Protein AF-A0AAV2QBL4-F1 (afdb_monomer_lite)

Secondary structure (DSSP, 8-state):
-HHHHHHHHT-SSSTTEEEEEEEETTEEEEEEE-TT--TT--S--HHHHHHHHHTTBS-TTT-PBPHHHHHHHTTT-----------GGGTTHHHHHTT--S--HIIIIIHHHHHHHHHHHHHHHHHHHHHHHHHHTTS-------S-SSS-----TTSS-------------TT-PPPPPPPPP----------------PPPPPPPPPPP----

Structure (mmCIF, N/CA/C/O backbone):
data_AF-A0AAV2QBL4-F1
#
_entry.id   AF-A0AAV2QBL4-F1
#
loop_
_atom_site.group_PDB
_atom_site.id
_atom_site.type_symbol
_atom_site.label_atom_id
_atom_site.label_alt_id
_atom_site.label_comp_id
_atom_site.label_asym_id
_atom_site.label_entity_id
_atom_site.label_seq_id
_atom_site.pdbx_PDB_ins_code
_atom_site.Cartn_x
_atom_site.Cartn_y
_atom_site.Cartn_z
_atom_site.occupancy
_atom_site.B_iso_or_equiv
_atom_site.auth_seq_id
_atom_site.auth_comp_id
_atom_site.auth_asym_id
_atom_site.auth_atom_id
_atom_site.pdbx_PDB_model_num
ATOM 1 N N . ALA A 1 1 ? 14.028 -13.708 -11.446 1.00 83.44 1 ALA A N 1
ATOM 2 C CA . ALA A 1 1 ? 12.890 -12.954 -10.862 1.00 83.44 1 ALA A CA 1
ATOM 3 C C . ALA A 1 1 ? 12.625 -11.622 -11.575 1.00 83.44 1 ALA A C 1
ATOM 5 O O . ALA A 1 1 ? 11.549 -11.476 -12.131 1.00 83.44 1 ALA A O 1
ATOM 6 N N . VAL A 1 2 ? 13.575 -10.675 -11.606 1.00 91.19 2 VAL A N 1
ATOM 7 C CA . VAL A 1 2 ? 13.375 -9.333 -12.208 1.00 91.19 2 VAL A CA 1
ATOM 8 C C . VAL A 1 2 ? 12.998 -9.392 -13.696 1.00 91.19 2 VAL A C 1
ATOM 10 O O . VAL A 1 2 ? 12.031 -8.763 -14.101 1.00 91.19 2 VAL A O 1
ATOM 13 N N . GLU A 1 3 ? 13.668 -10.230 -14.489 1.00 92.69 3 GLU A N 1
ATOM 14 C CA . GLU A 1 3 ? 13.338 -10.451 -15.912 1.00 92.69 3 GLU A CA 1
ATOM 15 C C . GLU A 1 3 ? 11.900 -10.953 -16.128 1.00 92.69 3 GLU A C 1
ATOM 17 O O . GLU A 1 3 ? 11.236 -10.571 -17.085 1.00 92.69 3 GLU A O 1
ATOM 22 N N . LYS A 1 4 ? 11.376 -11.773 -15.204 1.00 91.56 4 LYS A N 1
ATOM 23 C CA . LYS A 1 4 ? 9.988 -12.255 -15.263 1.00 91.56 4 LYS A CA 1
ATOM 24 C C . LYS A 1 4 ? 8.987 -11.131 -14.993 1.00 91.56 4 LYS A C 1
ATOM 26 O O . LYS A 1 4 ? 7.905 -11.142 -15.567 1.00 91.56 4 LYS A O 1
ATOM 31 N N . ILE A 1 5 ? 9.346 -10.175 -14.131 1.00 92.25 5 ILE A N 1
ATOM 32 C CA . ILE A 1 5 ? 8.542 -8.969 -13.902 1.00 92.25 5 ILE A CA 1
ATOM 33 C C . ILE A 1 5 ? 8.521 -8.134 -15.186 1.00 92.25 5 ILE A C 1
ATOM 35 O O . ILE A 1 5 ? 7.436 -7.791 -15.635 1.00 92.25 5 ILE A O 1
ATOM 39 N N . ALA A 1 6 ? 9.672 -7.889 -15.821 1.00 92.69 6 ALA A N 1
ATOM 40 C CA . ALA A 1 6 ? 9.747 -7.130 -17.080 1.00 92.69 6 ALA A CA 1
ATOM 41 C C . ALA A 1 6 ? 8.860 -7.758 -18.163 1.00 92.69 6 ALA A C 1
ATOM 43 O O . ALA A 1 6 ? 7.966 -7.111 -18.706 1.00 92.69 6 ALA A O 1
ATOM 44 N N . ALA A 1 7 ? 8.989 -9.072 -18.354 1.00 92.00 7 ALA A N 1
ATOM 45 C CA . ALA A 1 7 ? 8.179 -9.815 -19.312 1.00 92.00 7 ALA A CA 1
ATOM 46 C C . ALA A 1 7 ? 6.663 -9.759 -19.021 1.00 92.00 7 ALA A C 1
ATOM 48 O O . ALA A 1 7 ? 5.855 -9.850 -19.948 1.00 92.00 7 ALA A O 1
ATOM 49 N N . LEU A 1 8 ? 6.237 -9.611 -17.757 1.00 92.06 8 LEU A N 1
ATOM 50 C CA . LEU A 1 8 ? 4.815 -9.452 -17.423 1.00 92.06 8 LEU A CA 1
ATOM 51 C C . LEU A 1 8 ? 4.243 -8.128 -17.930 1.00 92.06 8 LEU A C 1
ATOM 53 O O . LEU A 1 8 ? 3.107 -8.130 -18.424 1.00 92.06 8 LEU A O 1
ATOM 57 N N . TYR A 1 9 ? 5.040 -7.062 -17.835 1.00 91.00 9 TYR A N 1
ATOM 58 C CA . TYR A 1 9 ? 4.743 -5.729 -18.361 1.00 91.00 9 TYR A CA 1
ATOM 59 C C . TYR A 1 9 ? 4.976 -5.612 -19.875 1.00 91.00 9 TYR A C 1
ATOM 61 O O . TYR A 1 9 ? 4.584 -4.618 -20.474 1.00 91.00 9 TYR A O 1
ATOM 69 N N . GLY A 1 10 ? 5.522 -6.654 -20.511 1.00 90.62 10 GLY A N 1
ATOM 70 C CA . GLY A 1 10 ? 5.816 -6.663 -21.944 1.00 90.62 10 GLY A CA 1
ATOM 71 C C . GLY A 1 10 ? 7.131 -5.973 -22.304 1.00 90.62 10 GLY A C 1
ATOM 72 O O . GLY A 1 10 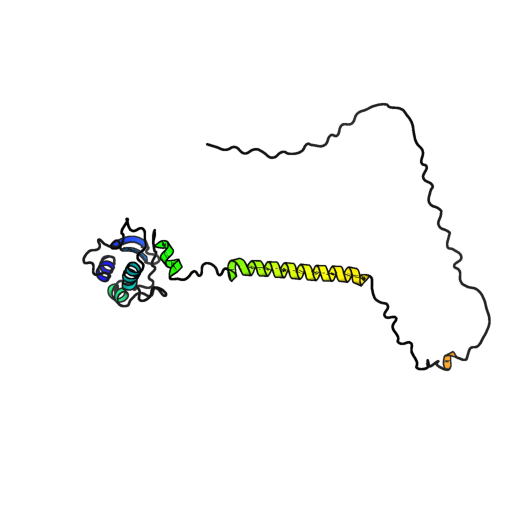? 7.346 -5.680 -23.476 1.00 90.62 10 GLY A O 1
ATOM 73 N N . ASP A 1 11 ? 7.994 -5.729 -21.317 1.00 91.31 11 ASP A N 1
ATOM 74 C CA . ASP A 1 11 ? 9.323 -5.165 -21.520 1.00 91.31 11 ASP A CA 1
ATOM 75 C C . ASP A 1 11 ? 10.334 -6.277 -21.862 1.00 91.31 11 ASP A C 1
ATOM 77 O O . ASP A 1 11 ? 10.417 -7.296 -21.168 1.00 91.31 11 ASP A O 1
ATOM 81 N N . ASP A 1 12 ? 11.139 -6.064 -22.908 1.00 91.00 12 ASP A N 1
ATOM 82 C CA . ASP A 1 12 ? 12.240 -6.964 -23.293 1.00 91.00 12 ASP A CA 1
ATOM 83 C C . ASP A 1 12 ? 13.477 -6.802 -22.389 1.00 91.00 12 ASP A C 1
ATOM 85 O O . ASP A 1 12 ? 14.313 -7.704 -22.287 1.00 91.00 12 ASP A O 1
ATOM 89 N N . THR A 1 13 ? 13.610 -5.644 -21.734 1.00 92.44 13 THR A N 1
ATOM 90 C CA . THR A 1 13 ? 14.718 -5.307 -20.831 1.00 92.44 13 THR A CA 1
ATOM 91 C C . THR A 1 13 ? 14.206 -4.962 -19.437 1.00 92.44 13 THR A C 1
ATOM 93 O O . THR A 1 13 ? 13.033 -4.67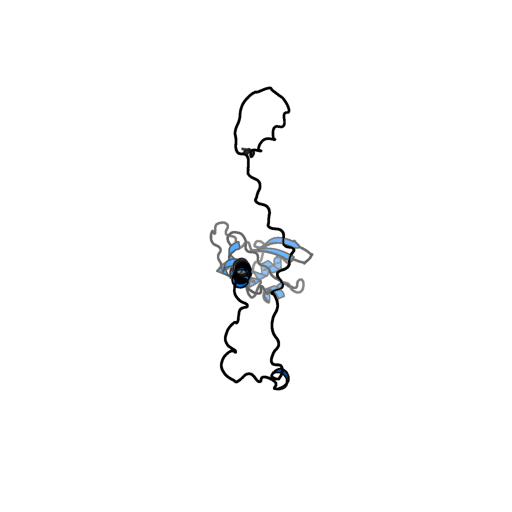2 -19.220 1.00 92.44 13 THR A O 1
ATOM 96 N N . THR A 1 14 ? 15.097 -4.987 -18.447 1.00 92.69 14 THR A N 1
ATOM 97 C CA . THR A 1 14 ? 14.759 -4.662 -17.052 1.00 92.69 14 THR A CA 1
ATOM 98 C C . THR A 1 14 ? 14.952 -3.182 -16.717 1.00 92.69 14 THR A C 1
ATOM 100 O O . THR A 1 14 ? 14.980 -2.831 -15.540 1.00 92.69 14 THR A O 1
ATOM 103 N N . ASP A 1 15 ? 15.111 -2.312 -17.717 1.00 91.81 15 ASP A N 1
ATOM 104 C CA . ASP A 1 15 ? 15.459 -0.894 -17.520 1.00 91.81 15 ASP A CA 1
ATOM 105 C C . ASP A 1 15 ? 14.358 -0.122 -16.783 1.00 91.81 15 ASP A C 1
ATOM 107 O O . ASP A 1 15 ? 14.629 0.815 -16.030 1.00 91.81 15 ASP A O 1
ATOM 111 N N . HIS A 1 16 ? 13.112 -0.566 -16.945 1.00 90.38 16 HIS A N 1
ATOM 112 C CA . HIS A 1 16 ? 11.948 -0.001 -16.275 1.00 90.38 16 HIS A CA 1
ATOM 113 C C . HIS A 1 16 ? 11.731 -0.531 -14.853 1.00 90.38 16 HIS A C 1
ATOM 115 O O . HIS A 1 16 ? 10.791 -0.108 -14.178 1.00 90.38 16 HIS A O 1
ATOM 121 N N . ILE A 1 17 ? 12.587 -1.430 -14.357 1.00 92.25 17 ILE A N 1
ATOM 122 C CA . ILE A 1 17 ? 12.418 -2.050 -13.042 1.00 92.25 17 ILE A CA 1
ATOM 123 C C . ILE A 1 17 ? 13.555 -1.655 -12.115 1.00 92.25 17 ILE A C 1
ATOM 125 O O . ILE A 1 17 ? 14.702 -2.065 -12.275 1.00 92.25 17 ILE A O 1
ATOM 129 N N . ASN A 1 18 ? 13.200 -0.927 -11.061 1.00 92.38 18 ASN A N 1
ATOM 130 C CA . ASN A 1 18 ? 14.123 -0.564 -9.998 1.00 92.38 18 ASN A CA 1
ATOM 131 C C . ASN A 1 18 ? 13.853 -1.409 -8.743 1.00 92.38 18 ASN A C 1
ATOM 133 O O . A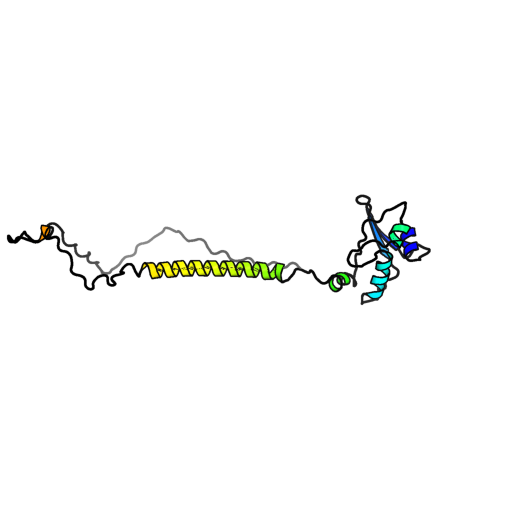SN A 1 18 ? 12.802 -1.280 -8.115 1.00 92.38 18 ASN A O 1
ATOM 137 N N . VAL A 1 19 ? 14.790 -2.287 -8.373 1.00 93.81 19 VAL A N 1
ATOM 138 C CA . VAL A 1 19 ? 14.689 -3.110 -7.156 1.00 93.81 19 VAL A CA 1
ATOM 139 C C . VAL A 1 19 ? 15.102 -2.284 -5.939 1.00 93.81 19 VAL A C 1
ATOM 141 O O . VAL A 1 19 ? 16.239 -1.829 -5.847 1.00 93.81 19 VAL A O 1
ATOM 144 N N . ARG A 1 20 ? 14.194 -2.138 -4.970 1.00 91.31 20 ARG A N 1
ATOM 145 C CA . ARG A 1 20 ? 14.427 -1.385 -3.729 1.00 91.31 20 ARG A CA 1
ATOM 146 C C . ARG A 1 20 ? 15.056 -2.237 -2.640 1.00 91.31 20 ARG A C 1
ATOM 148 O O . ARG A 1 20 ? 15.981 -1.800 -1.963 1.00 91.31 20 ARG A O 1
ATOM 155 N N . SER A 1 21 ? 14.522 -3.437 -2.433 1.00 92.38 21 SER A N 1
ATOM 156 C CA . SER A 1 21 ? 14.998 -4.327 -1.379 1.00 92.38 21 SER A CA 1
ATOM 157 C C . SER A 1 21 ? 14.683 -5.784 -1.684 1.00 92.38 21 SER A C 1
ATOM 159 O O . SER A 1 21 ? 13.736 -6.114 -2.400 1.00 92.38 21 SER A O 1
ATOM 161 N N . THR A 1 22 ? 15.504 -6.661 -1.114 1.00 92.62 22 THR A N 1
ATOM 162 C CA . THR A 1 22 ? 15.271 -8.103 -1.085 1.00 92.62 22 THR A CA 1
ATOM 163 C C . THR A 1 22 ? 15.440 -8.584 0.350 1.00 92.62 22 THR A C 1
ATOM 165 O O . THR A 1 22 ? 16.342 -8.143 1.062 1.00 92.62 22 THR A O 1
ATOM 168 N N . SER A 1 23 ? 14.536 -9.448 0.790 1.00 90.75 23 SER A N 1
ATOM 169 C CA . SER A 1 23 ? 14.594 -10.138 2.076 1.00 90.75 23 SER A CA 1
ATOM 170 C C . SER A 1 23 ? 14.448 -11.629 1.821 1.00 90.75 23 SER A C 1
ATOM 172 O O . SER A 1 23 ? 13.726 -12.021 0.908 1.00 90.75 23 SER A O 1
ATOM 174 N N . SER A 1 24 ? 15.127 -12.445 2.625 1.00 88.12 24 SER A N 1
ATOM 175 C CA . SER A 1 24 ? 15.054 -13.912 2.564 1.00 88.12 24 SER A CA 1
ATOM 176 C C . SER A 1 24 ? 14.287 -14.517 3.745 1.00 88.12 24 SER A C 1
ATOM 178 O O . SER A 1 24 ? 14.275 -15.729 3.937 1.00 88.12 24 SER A O 1
ATOM 180 N N . SER A 1 25 ? 13.689 -13.680 4.602 1.00 85.94 25 SER A N 1
ATOM 181 C CA . SER A 1 25 ? 12.873 -14.140 5.731 1.00 85.94 25 SER A CA 1
ATOM 182 C C . SER A 1 25 ? 11.833 -13.085 6.142 1.00 85.94 25 SER A C 1
ATOM 184 O O . SER A 1 25 ? 12.139 -12.199 6.944 1.00 85.94 25 SER A O 1
ATOM 186 N N . PRO A 1 26 ? 10.601 -13.147 5.600 1.00 85.38 26 PRO A N 1
ATOM 187 C CA . PRO A 1 26 ? 10.177 -14.009 4.489 1.00 85.38 26 PRO A CA 1
ATOM 188 C C . PRO A 1 26 ? 10.833 -13.606 3.156 1.00 85.38 26 PRO A C 1
ATOM 190 O O . PRO A 1 26 ? 11.276 -12.467 3.012 1.00 85.38 26 PRO A O 1
ATOM 193 N N . ASP A 1 27 ? 10.865 -14.530 2.186 1.00 89.38 27 ASP A N 1
ATOM 194 C CA . ASP A 1 27 ? 11.288 -14.240 0.809 1.00 89.38 27 ASP A CA 1
ATOM 195 C C . ASP A 1 27 ? 10.388 -13.154 0.204 1.00 89.38 27 ASP A C 1
ATOM 197 O O . ASP A 1 27 ? 9.224 -13.395 -0.128 1.00 89.38 27 ASP A O 1
ATOM 201 N N . GLN A 1 28 ? 10.919 -11.940 0.098 1.00 91.75 28 GLN A N 1
ATOM 202 C CA . GLN A 1 28 ? 10.199 -10.769 -0.384 1.00 91.75 28 GLN A CA 1
ATOM 203 C C . GLN A 1 28 ? 11.114 -9.927 -1.268 1.00 91.75 28 GLN A C 1
ATOM 205 O O . GLN A 1 28 ? 12.267 -9.662 -0.929 1.00 91.75 28 GLN A O 1
ATOM 210 N N . ILE A 1 29 ? 10.566 -9.453 -2.383 1.00 92.00 29 ILE A N 1
ATOM 211 C CA . ILE A 1 29 ? 11.198 -8.471 -3.258 1.00 92.00 29 ILE A CA 1
ATOM 212 C C . ILE A 1 29 ? 10.322 -7.220 -3.309 1.00 92.00 29 ILE A C 1
ATOM 214 O O . ILE A 1 29 ? 9.126 -7.308 -3.585 1.00 92.00 29 ILE A O 1
ATOM 218 N N . SER A 1 30 ? 10.912 -6.060 -3.028 1.00 92.75 30 SER A N 1
ATOM 219 C CA . SER A 1 30 ? 10.285 -4.752 -3.230 1.00 92.75 30 SER A CA 1
ATOM 220 C C . SER A 1 30 ? 10.944 -4.077 -4.421 1.00 92.75 30 SER A C 1
ATOM 222 O O . SER A 1 30 ? 12.173 -4.026 -4.520 1.00 92.75 30 SER A O 1
ATOM 224 N N . TRP A 1 31 ? 10.135 -3.569 -5.339 1.00 92.50 31 TRP A N 1
ATOM 225 C CA . TRP A 1 31 ? 10.598 -2.966 -6.582 1.00 92.50 31 TRP A CA 1
ATOM 226 C C . TRP A 1 31 ? 9.630 -1.871 -7.038 1.00 92.50 31 TRP A C 1
ATOM 228 O O . TRP A 1 31 ? 8.584 -1.644 -6.430 1.00 92.50 31 TRP A O 1
ATOM 238 N N . THR A 1 32 ? 10.008 -1.122 -8.067 1.00 90.19 32 THR A N 1
ATOM 239 C CA . THR A 1 32 ? 9.209 -0.028 -8.631 1.00 90.19 32 THR A CA 1
ATOM 240 C C . THR A 1 32 ? 9.317 -0.019 -10.136 1.00 90.19 32 THR A C 1
ATOM 242 O O . THR A 1 32 ? 10.421 -0.136 -10.668 1.00 90.19 32 THR A O 1
ATOM 245 N N . ASN A 1 33 ? 8.172 0.145 -10.795 1.00 89.00 33 ASN A N 1
ATOM 246 C CA . ASN A 1 33 ? 8.121 0.440 -12.214 1.00 89.00 33 ASN A CA 1
ATOM 247 C C . ASN A 1 33 ? 8.437 1.930 -12.421 1.00 89.00 33 ASN A C 1
ATOM 249 O O . ASN A 1 33 ? 7.750 2.782 -11.856 1.00 89.00 33 ASN A O 1
ATOM 253 N N . VAL A 1 34 ? 9.482 2.247 -13.185 1.00 87.19 34 VAL A N 1
ATOM 254 C CA . VAL A 1 34 ? 9.877 3.639 -13.454 1.00 87.19 34 VAL A CA 1
ATOM 255 C C . VAL A 1 34 ? 9.282 4.211 -14.744 1.00 87.19 34 VAL A C 1
ATOM 257 O O . VAL A 1 34 ? 9.497 5.387 -15.019 1.00 87.19 34 VAL A O 1
ATOM 260 N N . SER A 1 35 ? 8.492 3.440 -15.498 1.00 80.25 35 SER A N 1
ATOM 261 C CA . SER A 1 35 ? 7.872 3.887 -16.756 1.00 80.25 35 SER A CA 1
ATOM 262 C C . SER A 1 35 ? 6.868 5.027 -16.569 1.00 80.25 35 SER A C 1
ATOM 264 O O . SER A 1 35 ? 6.729 5.853 -17.464 1.00 80.25 35 SER A O 1
ATOM 266 N N . LEU A 1 36 ? 6.200 5.103 -15.410 1.00 71.94 36 LEU A N 1
ATOM 267 C CA . LEU A 1 36 ? 5.238 6.171 -15.078 1.00 71.94 36 LEU A CA 1
ATOM 268 C C . LEU A 1 36 ? 5.815 7.276 -14.189 1.00 71.94 36 LEU A C 1
ATOM 270 O O . LEU A 1 36 ? 5.083 8.148 -13.723 1.00 71.94 36 LEU A O 1
ATOM 274 N N . VAL A 1 37 ? 7.115 7.244 -13.892 1.00 69.31 37 VAL A N 1
ATOM 275 C CA . VAL A 1 37 ? 7.721 8.280 -13.054 1.00 69.31 37 VAL A CA 1
ATOM 276 C C . VAL A 1 37 ? 7.953 9.508 -13.926 1.00 69.31 37 VAL A C 1
ATOM 278 O O . VAL A 1 37 ? 9.030 9.672 -14.493 1.00 69.31 37 VAL A O 1
ATOM 281 N N . ASP A 1 38 ? 6.949 10.382 -14.025 1.00 73.75 38 ASP A N 1
ATOM 282 C CA . ASP A 1 38 ? 7.153 11.756 -14.477 1.00 73.75 38 ASP A CA 1
ATOM 283 C C . ASP A 1 38 ? 7.495 12.635 -13.260 1.00 73.75 38 ASP A C 1
ATOM 285 O O . ASP A 1 38 ? 6.625 12.971 -12.456 1.00 73.75 38 ASP A O 1
ATOM 289 N N . PRO A 1 39 ? 8.756 13.070 -13.092 1.00 67.88 39 PRO A N 1
ATOM 290 C CA . PRO A 1 39 ? 9.138 13.925 -11.972 1.00 67.88 39 PRO A CA 1
ATOM 291 C C . PRO A 1 39 ? 8.468 15.306 -12.015 1.00 67.88 39 PRO A C 1
ATOM 293 O O . PRO A 1 39 ? 8.572 16.064 -11.050 1.00 67.88 39 PRO A O 1
ATOM 296 N N . ARG A 1 40 ? 7.856 15.676 -13.149 1.00 70.44 40 ARG A N 1
ATOM 297 C CA . ARG A 1 40 ? 7.193 16.967 -13.356 1.00 70.44 40 ARG A CA 1
ATOM 298 C C . ARG A 1 40 ? 5.685 16.901 -13.154 1.00 70.44 40 ARG A C 1
ATOM 300 O O . ARG A 1 40 ? 5.067 17.962 -13.043 1.00 70.44 40 ARG A O 1
ATOM 307 N N . SER A 1 41 ? 5.092 15.710 -13.095 1.00 74.56 41 SER A N 1
ATOM 308 C CA . SER A 1 41 ? 3.657 15.579 -12.875 1.00 74.56 41 SER A CA 1
ATOM 309 C C . SER A 1 41 ? 3.318 15.975 -11.438 1.00 74.56 41 SER A C 1
ATOM 311 O O . SER A 1 41 ? 3.758 15.350 -10.470 1.00 74.56 41 SER A O 1
ATOM 313 N N . GLN A 1 42 ? 2.527 17.037 -11.290 1.00 74.19 42 GLN A N 1
ATOM 314 C CA . GLN A 1 42 ? 2.037 17.481 -9.985 1.00 74.19 42 GLN A CA 1
ATOM 315 C C . GLN A 1 42 ? 0.832 16.654 -9.509 1.00 74.19 42 GLN A C 1
ATOM 317 O O . GLN A 1 42 ? 0.583 16.568 -8.310 1.00 74.19 42 GLN A O 1
ATOM 322 N N . SER A 1 43 ? 0.104 16.033 -10.438 1.00 77.69 43 SER A N 1
ATOM 323 C CA . SER A 1 43 ? -1.056 15.180 -10.177 1.00 77.69 43 SER A CA 1
ATOM 324 C C . SER A 1 43 ? -0.703 13.703 -10.319 1.00 77.69 43 SER A C 1
ATOM 326 O O . SER A 1 43 ? 0.072 13.335 -11.200 1.00 77.69 43 SER A O 1
ATOM 328 N N . CYS A 1 44 ? -1.304 12.867 -9.475 1.00 82.06 44 CYS A N 1
ATOM 329 C CA . CYS A 1 44 ? -1.229 11.419 -9.591 1.00 82.06 44 CYS A CA 1
ATOM 330 C C . CYS A 1 44 ? -2.292 10.924 -10.586 1.00 82.06 44 CYS A C 1
ATOM 332 O O . CYS A 1 44 ? -3.470 11.228 -10.413 1.00 82.06 44 CYS A O 1
ATOM 334 N N . SER A 1 45 ? -1.877 10.219 -11.638 1.00 84.00 45 SER A N 1
ATOM 335 C CA . SER A 1 45 ? -2.778 9.655 -12.649 1.00 84.00 45 SER A CA 1
ATOM 336 C C . SER A 1 45 ? -3.344 8.327 -12.149 1.00 84.00 45 SER A C 1
ATOM 338 O O . SER A 1 45 ? -2.613 7.345 -12.031 1.00 84.00 45 SER A O 1
ATOM 340 N N . GLU A 1 46 ? -4.625 8.317 -11.788 1.00 81.12 46 GLU A N 1
ATOM 341 C CA . GLU A 1 46 ? -5.285 7.150 -11.189 1.00 81.12 46 GLU A CA 1
ATOM 342 C C . GLU A 1 46 ? -5.427 5.997 -12.189 1.00 81.12 46 GLU A C 1
ATOM 344 O O . GLU A 1 46 ? -5.064 4.865 -11.874 1.00 81.12 46 GLU A O 1
ATOM 349 N N . ASP A 1 47 ? -5.848 6.310 -13.417 1.00 82.75 47 ASP A N 1
ATOM 350 C CA . ASP A 1 47 ? -6.065 5.328 -14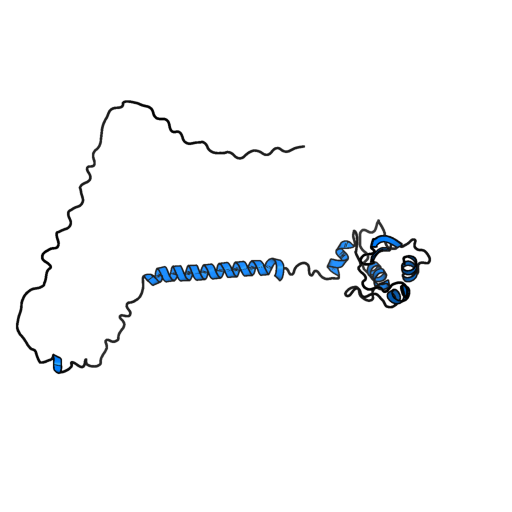.485 1.00 82.75 47 ASP A CA 1
ATOM 351 C C . ASP A 1 47 ? -4.773 4.555 -14.813 1.00 82.75 47 ASP A C 1
ATOM 353 O O . ASP A 1 47 ? -4.755 3.327 -14.867 1.00 82.75 47 ASP A O 1
ATOM 357 N N . GLU A 1 48 ? -3.649 5.266 -14.959 1.00 84.44 48 GLU A N 1
ATOM 358 C CA . GLU A 1 48 ? -2.362 4.641 -15.289 1.00 84.44 48 GLU A CA 1
ATOM 359 C C . GLU A 1 48 ? -1.815 3.793 -14.130 1.00 84.44 48 GLU A C 1
ATOM 361 O O . GLU A 1 48 ? -1.181 2.755 -14.349 1.00 84.44 48 GLU A O 1
ATOM 366 N N . LEU A 1 49 ? -2.054 4.216 -12.884 1.00 84.88 49 LEU A N 1
ATOM 367 C CA . LEU A 1 49 ? -1.688 3.425 -11.711 1.00 84.88 49 LEU A CA 1
ATOM 368 C C . LEU A 1 49 ? -2.480 2.127 -11.646 1.00 84.88 49 LEU A C 1
ATOM 370 O O . LEU A 1 49 ? -1.902 1.075 -11.354 1.00 84.88 49 LEU A O 1
ATOM 374 N N . GLU A 1 50 ? -3.783 2.200 -11.900 1.00 85.31 50 GLU A N 1
ATOM 375 C CA . GLU A 1 50 ? -4.639 1.026 -11.899 1.00 85.31 50 GLU A CA 1
ATOM 376 C C . GLU A 1 50 ? -4.189 0.024 -12.967 1.00 85.31 50 GLU A C 1
ATOM 378 O O . GLU A 1 50 ? -3.970 -1.148 -12.642 1.00 85.31 50 GLU A O 1
ATOM 383 N N . ASP A 1 51 ? -3.920 0.490 -14.187 1.00 87.12 51 ASP A N 1
ATOM 384 C CA . ASP A 1 51 ? -3.427 -0.347 -15.284 1.00 87.12 51 ASP A CA 1
ATOM 385 C C . ASP A 1 51 ? -2.134 -1.093 -14.912 1.00 87.12 51 ASP A C 1
ATOM 387 O O . ASP A 1 51 ? -2.001 -2.299 -15.150 1.00 87.12 51 ASP A O 1
ATOM 391 N N . ILE A 1 52 ? -1.178 -0.412 -14.268 1.00 87.62 52 ILE A N 1
ATOM 392 C CA . ILE A 1 52 ? 0.084 -1.042 -13.848 1.00 87.62 52 ILE A CA 1
ATOM 393 C C . ILE A 1 52 ? -0.115 -2.055 -12.725 1.00 87.62 52 ILE A C 1
ATOM 395 O O . ILE A 1 52 ? 0.572 -3.086 -12.693 1.00 87.62 52 ILE A O 1
ATOM 399 N N . VAL A 1 53 ? -1.022 -1.780 -11.793 1.00 89.06 53 VAL A N 1
ATOM 400 C CA . VAL A 1 53 ? -1.309 -2.676 -10.670 1.00 89.06 53 VAL A CA 1
ATOM 401 C C . VAL A 1 53 ? -2.040 -3.933 -11.158 1.00 89.06 53 VAL A C 1
ATOM 403 O O . VAL A 1 53 ? -1.664 -5.044 -10.764 1.00 89.06 53 VAL A O 1
ATOM 406 N N . GLN A 1 54 ? -2.993 -3.796 -12.084 1.00 89.50 54 GLN A N 1
ATOM 407 C CA . GLN A 1 54 ? -3.783 -4.904 -12.644 1.00 89.50 54 GLN A CA 1
ATOM 408 C C . GLN A 1 54 ? -2.945 -5.957 -13.406 1.00 89.50 54 GLN A C 1
ATOM 410 O O . GLN A 1 54 ? -3.355 -7.112 -13.576 1.00 89.50 54 GLN A O 1
ATOM 415 N N . VAL A 1 55 ? -1.720 -5.616 -13.823 1.00 91.19 55 VAL A N 1
ATOM 416 C CA . VAL A 1 55 ? -0.772 -6.601 -14.382 1.00 91.19 55 VAL A CA 1
ATOM 417 C C . VAL A 1 55 ? -0.405 -7.678 -13.351 1.00 91.19 55 VAL A C 1
ATOM 419 O O . VAL A 1 55 ? -0.203 -8.845 -13.709 1.00 91.19 55 VAL A O 1
ATOM 422 N N . LEU A 1 56 ? -0.329 -7.311 -12.068 1.00 90.81 56 LEU A N 1
ATOM 423 C CA . LEU A 1 56 ? 0.092 -8.199 -10.982 1.00 90.81 56 LEU A CA 1
ATOM 424 C C . LEU A 1 56 ? -1.071 -8.770 -10.184 1.00 90.81 56 LEU A C 1
ATOM 426 O O . LEU A 1 56 ? -0.949 -9.900 -9.708 1.00 90.81 56 LEU A O 1
ATOM 430 N N . VAL A 1 57 ? -2.161 -8.020 -10.023 1.00 92.00 57 VAL A N 1
ATOM 431 C CA . VAL A 1 57 ? -3.321 -8.406 -9.205 1.00 92.00 57 VAL A CA 1
ATOM 432 C C . VAL A 1 57 ? -4.616 -8.367 -10.011 1.00 92.00 57 VAL A C 1
ATOM 434 O O . VAL A 1 57 ? -4.716 -7.632 -10.982 1.00 92.00 57 VAL A O 1
ATOM 437 N N . ASN A 1 58 ? -5.600 -9.187 -9.640 1.00 85.81 58 ASN A N 1
ATOM 438 C CA . ASN A 1 58 ? -6.911 -9.172 -10.307 1.00 85.81 58 ASN A CA 1
ATOM 439 C C . ASN A 1 58 ? -7.787 -8.002 -9.845 1.00 85.81 58 ASN A C 1
ATOM 441 O O . ASN A 1 58 ? -8.569 -7.473 -10.627 1.00 85.81 58 ASN A O 1
ATOM 445 N N . ASP A 1 59 ? -7.681 -7.653 -8.564 1.00 79.88 59 ASP A N 1
ATOM 446 C CA . ASP A 1 59 ? -8.414 -6.569 -7.931 1.00 79.88 59 ASP A CA 1
ATOM 447 C C . ASP A 1 59 ? -7.472 -5.740 -7.046 1.00 79.88 59 ASP A C 1
ATOM 449 O O . ASP A 1 59 ? -6.453 -6.219 -6.537 1.00 79.88 59 ASP A O 1
ATOM 453 N N . ASN A 1 60 ? -7.808 -4.464 -6.883 1.00 73.69 60 ASN A N 1
ATOM 454 C CA . ASN A 1 60 ? -7.107 -3.548 -5.986 1.00 73.69 60 ASN A CA 1
ATOM 455 C C . ASN A 1 60 ? -7.522 -3.734 -4.512 1.00 73.69 60 ASN A C 1
ATOM 457 O O . ASN A 1 60 ? -6.824 -3.244 -3.628 1.00 73.69 60 ASN A O 1
ATOM 461 N N . VAL A 1 61 ? -8.617 -4.460 -4.243 1.00 73.50 61 VAL A N 1
ATOM 462 C CA . VAL A 1 61 ? -9.176 -4.663 -2.895 1.00 73.50 61 VAL A CA 1
ATOM 463 C C . VAL A 1 61 ? -8.533 -5.845 -2.169 1.00 73.50 61 VAL A C 1
ATOM 465 O O . VAL A 1 61 ? -8.006 -5.683 -1.071 1.00 73.50 61 VAL A O 1
ATOM 468 N N . ASN A 1 62 ? -8.562 -7.042 -2.758 1.00 76.88 62 ASN A N 1
ATOM 469 C CA . ASN A 1 62 ? -8.025 -8.249 -2.125 1.00 76.88 62 ASN A CA 1
ATOM 470 C C . ASN A 1 62 ? -6.535 -8.439 -2.440 1.00 76.88 62 ASN A C 1
ATOM 472 O O . ASN A 1 62 ? -5.871 -9.266 -1.809 1.00 76.88 62 ASN A O 1
ATOM 476 N N . MET A 1 63 ? -6.007 -7.672 -3.404 1.00 84.25 63 MET A N 1
ATOM 477 C CA . MET A 1 63 ? -4.614 -7.711 -3.857 1.00 84.25 63 MET A CA 1
ATOM 478 C C . MET A 1 63 ? -4.167 -9.129 -4.241 1.00 84.25 63 MET A C 1
ATOM 480 O O . MET A 1 63 ? -2.998 -9.510 -4.086 1.00 84.25 63 MET A O 1
ATOM 484 N N . GLU A 1 64 ? -5.109 -9.942 -4.726 1.00 87.88 64 GLU A N 1
ATOM 485 C CA . GLU A 1 64 ? -4.822 -11.322 -5.085 1.00 87.88 64 GLU A CA 1
ATOM 486 C C . GLU A 1 64 ? -3.997 -11.375 -6.372 1.00 87.88 64 GLU A C 1
ATOM 488 O O . GLU A 1 64 ? -4.389 -10.768 -7.375 1.00 87.88 64 GLU A O 1
ATOM 493 N N . PRO A 1 65 ? -2.890 -12.146 -6.409 1.00 91.81 65 PRO A N 1
ATOM 494 C CA . PRO A 1 65 ? -2.051 -12.177 -7.591 1.00 91.81 65 PRO A CA 1
ATOM 495 C C . PRO A 1 65 ? -2.802 -12.766 -8.790 1.00 91.81 65 PRO A C 1
ATOM 497 O O . PRO A 1 65 ? -3.418 -13.840 -8.695 1.00 91.81 65 PRO A O 1
ATOM 500 N N . ASN A 1 66 ? -2.687 -12.085 -9.927 1.00 92.25 66 ASN A N 1
ATOM 501 C CA . ASN A 1 66 ? -3.296 -12.468 -11.191 1.00 92.25 66 ASN A CA 1
ATOM 502 C C . ASN A 1 66 ? -2.776 -13.842 -11.645 1.00 92.25 66 ASN A C 1
ATOM 504 O O . ASN A 1 66 ? -1.616 -14.206 -11.435 1.00 92.25 66 ASN A O 1
ATOM 508 N N . SER A 1 67 ? -3.637 -14.614 -12.306 1.00 91.75 67 SER A N 1
ATOM 509 C CA . SER A 1 67 ? -3.291 -15.892 -12.935 1.00 91.75 67 SER A CA 1
ATOM 510 C C . SER A 1 67 ? -2.084 -15.796 -13.882 1.00 91.75 67 SER A C 1
ATOM 512 O O . SER A 1 67 ? -1.222 -16.679 -13.854 1.00 91.75 67 SER A O 1
ATOM 514 N N . LYS A 1 68 ? -1.969 -14.708 -14.664 1.00 91.94 68 LYS A N 1
ATOM 515 C CA . LYS A 1 68 ? -0.818 -14.465 -15.554 1.00 91.94 68 LYS A CA 1
ATOM 516 C C . LYS A 1 68 ? 0.471 -14.302 -14.747 1.00 91.94 68 LYS A C 1
ATOM 518 O O . LYS A 1 68 ? 1.477 -14.929 -15.077 1.00 91.94 68 LYS A O 1
ATOM 523 N N . ALA A 1 69 ? 0.419 -13.521 -13.667 1.00 92.81 69 ALA A N 1
ATOM 524 C CA . ALA A 1 69 ? 1.552 -13.303 -12.776 1.00 92.81 69 ALA A CA 1
ATOM 525 C C . ALA A 1 69 ? 1.975 -14.602 -12.074 1.00 92.81 69 ALA A C 1
ATOM 527 O O . ALA A 1 69 ? 3.144 -14.973 -12.138 1.00 92.81 69 ALA A O 1
ATOM 528 N N . LYS A 1 70 ? 1.031 -15.354 -11.492 1.00 93.75 70 LYS A N 1
ATOM 529 C CA . LYS A 1 70 ? 1.306 -16.656 -10.851 1.00 93.75 70 LYS A CA 1
ATOM 530 C C . LYS A 1 70 ? 2.032 -17.609 -11.804 1.00 93.75 70 LYS A C 1
ATOM 532 O O . LYS A 1 70 ? 3.116 -18.095 -11.490 1.00 93.75 70 LYS A O 1
ATOM 537 N N . LYS A 1 71 ? 1.490 -17.781 -13.012 1.00 93.44 71 LYS A N 1
ATOM 538 C CA . LYS A 1 71 ? 2.054 -18.677 -14.028 1.00 93.44 71 LYS A CA 1
ATOM 539 C C . LYS A 1 71 ? 3.439 -18.245 -14.516 1.00 93.44 71 LYS A C 1
ATOM 541 O O . LYS A 1 71 ? 4.266 -19.100 -14.812 1.00 93.44 71 LYS A O 1
ATOM 546 N N . ALA A 1 72 ? 3.705 -16.943 -14.624 1.00 92.69 72 ALA A N 1
ATOM 547 C CA . ALA A 1 72 ? 5.005 -16.453 -15.085 1.00 92.69 72 ALA A CA 1
ATOM 548 C C . ALA A 1 72 ? 6.136 -16.797 -14.103 1.00 92.69 72 ALA A C 1
ATOM 550 O O . ALA A 1 72 ? 7.261 -17.089 -14.517 1.00 92.69 72 ALA A O 1
ATOM 551 N N . PHE A 1 73 ? 5.846 -16.784 -12.802 1.00 92.19 73 PHE A N 1
ATOM 552 C CA . PHE A 1 73 ? 6.833 -17.048 -11.756 1.00 92.19 73 PHE A CA 1
ATOM 553 C C . PHE A 1 73 ? 7.067 -18.533 -11.481 1.00 92.19 73 PHE A C 1
ATOM 555 O O . PHE A 1 73 ? 8.189 -18.905 -11.123 1.00 92.19 73 PHE A O 1
ATOM 562 N N . GLU A 1 74 ? 6.081 -19.381 -11.757 1.00 91.69 74 GLU A N 1
ATOM 563 C CA . GLU A 1 74 ? 6.220 -20.832 -11.669 1.00 91.69 74 GLU A CA 1
ATOM 564 C C . GLU A 1 74 ? 7.286 -21.401 -12.637 1.00 91.69 74 GLU A C 1
ATOM 566 O O . GLU A 1 74 ? 7.609 -20.792 -13.665 1.00 91.69 74 GLU A O 1
ATOM 571 N N . PRO A 1 75 ? 7.882 -22.566 -12.312 1.00 91.06 75 PRO A N 1
ATOM 572 C CA . PRO A 1 75 ? 7.767 -23.290 -11.037 1.00 91.06 75 PRO A CA 1
ATOM 573 C C . PRO A 1 75 ? 8.688 -22.734 -9.933 1.00 91.06 75 PRO A C 1
ATOM 575 O O . PRO A 1 75 ? 8.645 -23.208 -8.805 1.00 91.06 75 PRO A O 1
ATOM 578 N N . GLU A 1 76 ? 9.544 -21.765 -10.265 1.00 88.94 76 GLU A N 1
ATOM 579 C CA . GLU A 1 76 ? 10.627 -21.275 -9.402 1.00 88.94 76 GLU A CA 1
ATOM 580 C C . GLU A 1 76 ? 10.106 -20.555 -8.152 1.00 88.94 76 GLU A C 1
ATOM 582 O O . GLU A 1 76 ? 10.621 -20.763 -7.056 1.00 88.94 76 GLU A O 1
ATOM 587 N N . PHE A 1 77 ? 9.054 -19.745 -8.306 1.00 88.62 77 PHE A N 1
ATOM 588 C CA . PHE A 1 77 ? 8.444 -19.003 -7.207 1.00 88.62 77 PHE A CA 1
ATOM 589 C C . PHE A 1 77 ? 6.923 -19.114 -7.243 1.00 88.62 77 PHE A C 1
ATOM 591 O O . PHE A 1 77 ? 6.301 -18.974 -8.295 1.00 88.62 77 PHE A O 1
ATOM 598 N N . VAL A 1 78 ? 6.321 -19.289 -6.065 1.00 91.00 78 VAL A N 1
ATOM 599 C CA . VAL A 1 78 ? 4.868 -19.227 -5.872 1.00 91.00 78 VAL A CA 1
ATOM 600 C C . VAL A 1 78 ? 4.534 -17.902 -5.198 1.00 91.00 78 VAL A C 1
ATOM 602 O O . VAL A 1 78 ? 4.852 -17.696 -4.025 1.00 91.00 78 VAL A O 1
ATOM 605 N N . ILE A 1 79 ? 3.897 -16.993 -5.938 1.00 91.44 79 ILE A N 1
ATOM 606 C CA . ILE A 1 79 ? 3.486 -15.691 -5.402 1.00 91.44 79 ILE A CA 1
ATOM 607 C C . ILE A 1 79 ? 2.368 -15.908 -4.379 1.00 91.44 79 ILE A C 1
ATOM 609 O O . ILE A 1 79 ? 1.280 -16.364 -4.730 1.00 91.44 79 ILE A O 1
ATOM 613 N N . LYS A 1 80 ? 2.630 -15.560 -3.115 1.00 90.38 80 LYS A N 1
ATOM 614 C CA . LYS A 1 80 ? 1.642 -15.659 -2.028 1.00 90.38 80 LYS A CA 1
ATOM 615 C C . LYS A 1 80 ? 0.826 -14.383 -1.862 1.00 90.38 80 LYS A C 1
ATOM 617 O O . LYS A 1 80 ? -0.390 -14.441 -1.746 1.00 90.38 80 LYS A O 1
ATOM 622 N N . THR A 1 81 ? 1.502 -13.240 -1.838 1.00 89.44 81 THR A N 1
ATOM 623 C CA . THR A 1 81 ? 0.893 -11.945 -1.530 1.00 89.44 81 THR A CA 1
ATOM 624 C C . THR A 1 81 ? 1.577 -10.870 -2.355 1.00 89.44 81 THR A C 1
ATOM 626 O O . THR A 1 81 ? 2.805 -10.874 -2.465 1.00 89.44 81 THR A O 1
ATOM 629 N N . VAL A 1 82 ? 0.791 -9.950 -2.905 1.00 90.81 82 VAL A N 1
ATOM 630 C CA . VAL A 1 82 ? 1.285 -8.723 -3.530 1.00 90.81 82 VAL A CA 1
ATOM 631 C C . VAL A 1 82 ? 0.893 -7.560 -2.628 1.00 90.81 82 VAL A C 1
ATOM 633 O O . VAL A 1 82 ? -0.210 -7.528 -2.093 1.00 90.81 82 VAL A O 1
ATOM 636 N N . LYS A 1 83 ? 1.821 -6.629 -2.418 1.00 89.56 83 LYS A N 1
ATOM 637 C CA . LYS A 1 83 ? 1.583 -5.369 -1.711 1.00 89.56 83 LYS A CA 1
ATOM 638 C C . LYS A 1 83 ? 2.049 -4.239 -2.614 1.00 89.56 83 LYS A C 1
ATOM 640 O O . LYS A 1 83 ? 3.085 -4.377 -3.264 1.00 89.56 83 LYS A O 1
ATOM 645 N N . VAL A 1 84 ? 1.280 -3.163 -2.657 1.00 88.31 84 VAL A N 1
ATOM 646 C CA . VAL A 1 84 ? 1.522 -1.997 -3.505 1.00 88.31 84 VAL A CA 1
ATOM 647 C C . VAL A 1 84 ? 1.632 -0.797 -2.584 1.00 88.31 84 VAL A C 1
ATOM 649 O O . VAL A 1 84 ? 0.690 -0.482 -1.864 1.00 88.31 84 VAL A O 1
ATOM 652 N N . ASP A 1 85 ? 2.793 -0.152 -2.613 1.00 86.19 85 ASP A N 1
ATOM 653 C CA . ASP A 1 85 ? 3.060 1.069 -1.864 1.00 86.19 85 ASP A CA 1
ATOM 654 C C . ASP A 1 85 ? 3.106 2.246 -2.842 1.00 86.19 85 ASP A C 1
ATOM 656 O O . ASP A 1 85 ? 3.966 2.294 -3.728 1.00 86.19 85 ASP A O 1
ATOM 660 N N . TYR A 1 86 ? 2.208 3.213 -2.665 1.00 85.62 86 TYR A N 1
ATOM 661 C CA . TYR A 1 86 ? 2.209 4.444 -3.450 1.00 85.62 86 TYR A CA 1
ATOM 662 C C . TYR A 1 86 ? 3.133 5.477 -2.805 1.00 85.62 86 TYR A C 1
ATOM 664 O O . TYR A 1 86 ? 3.146 5.650 -1.586 1.00 85.62 86 TYR A O 1
ATOM 672 N N . LEU A 1 87 ? 3.935 6.162 -3.622 1.00 80.75 87 LEU A N 1
ATOM 673 C CA . LEU A 1 87 ? 4.918 7.138 -3.152 1.00 80.75 87 LEU A CA 1
ATOM 674 C C . LEU A 1 87 ? 4.601 8.560 -3.617 1.00 80.75 87 LEU A C 1
ATOM 676 O O . LEU A 1 87 ? 3.913 8.769 -4.614 1.00 80.75 87 LEU A O 1
ATOM 680 N N . ALA A 1 88 ? 5.208 9.534 -2.931 1.00 81.38 88 ALA A N 1
ATOM 681 C CA . ALA A 1 88 ? 5.165 10.952 -3.281 1.00 81.38 88 ALA A CA 1
ATOM 682 C C . ALA A 1 88 ? 3.719 11.455 -3.442 1.00 81.38 88 ALA A C 1
ATOM 684 O O . ALA A 1 88 ? 2.886 11.193 -2.579 1.00 81.38 88 ALA A O 1
ATOM 685 N N . ASN A 1 89 ? 3.417 12.147 -4.542 1.00 80.50 89 ASN A N 1
ATOM 686 C CA . ASN A 1 89 ? 2.098 12.725 -4.822 1.00 80.50 89 ASN A CA 1
ATOM 687 C C . ASN A 1 89 ? 0.981 11.670 -4.935 1.00 80.50 89 ASN A C 1
ATOM 689 O O . ASN A 1 89 ? -0.190 12.029 -4.930 1.00 80.50 89 ASN A O 1
ATOM 693 N N . CYS A 1 90 ? 1.332 10.384 -5.024 1.00 81.75 90 CYS A N 1
ATOM 694 C CA . CYS A 1 90 ? 0.388 9.272 -5.068 1.00 81.75 90 CYS A CA 1
ATOM 695 C C . CYS A 1 90 ? 0.157 8.608 -3.704 1.00 81.75 90 CYS A C 1
ATOM 697 O O . CYS A 1 90 ? -0.665 7.704 -3.611 1.00 81.75 90 CYS A O 1
ATOM 699 N N . ALA A 1 91 ? 0.846 9.026 -2.636 1.00 82.31 91 ALA A N 1
ATOM 700 C CA . ALA A 1 91 ? 0.694 8.410 -1.314 1.00 82.31 91 ALA A CA 1
ATOM 701 C C . ALA A 1 91 ? -0.751 8.479 -0.778 1.00 82.31 91 ALA A C 1
ATOM 703 O O . ALA A 1 91 ? -1.191 7.570 -0.078 1.00 82.31 91 ALA A O 1
ATOM 704 N N . ASP A 1 92 ? -1.502 9.521 -1.147 1.00 72.81 92 ASP A N 1
ATOM 705 C CA . ASP A 1 92 ? -2.895 9.704 -0.729 1.00 72.81 92 ASP A CA 1
ATOM 706 C C . ASP A 1 92 ? -3.910 8.920 -1.587 1.00 72.81 92 ASP A C 1
ATOM 708 O O . ASP A 1 92 ? -5.079 8.847 -1.218 1.00 72.81 92 ASP A O 1
ATOM 712 N N . TYR A 1 93 ? -3.488 8.265 -2.677 1.00 71.31 93 TYR A N 1
ATOM 713 C CA . TYR A 1 93 ? -4.376 7.493 -3.563 1.00 71.31 93 TYR A CA 1
ATOM 714 C C . TYR A 1 93 ? -5.112 6.351 -2.835 1.00 71.31 93 TYR A C 1
ATOM 716 O O . TYR A 1 93 ? -6.275 6.062 -3.121 1.00 71.31 93 TYR A O 1
ATOM 724 N N . ILE A 1 94 ? -4.465 5.736 -1.836 1.00 64.50 94 ILE A N 1
ATOM 725 C CA . ILE A 1 94 ? -5.085 4.701 -0.992 1.00 64.50 94 ILE A CA 1
ATOM 726 C C . ILE A 1 94 ? -6.289 5.261 -0.227 1.00 64.50 94 ILE A C 1
ATOM 728 O O . ILE A 1 94 ? -7.294 4.569 -0.122 1.00 64.50 94 ILE A O 1
ATOM 732 N N . LYS A 1 95 ? -6.217 6.500 0.277 1.00 56.44 95 LYS A N 1
ATOM 733 C CA . LYS A 1 95 ? -7.259 7.080 1.143 1.00 56.44 95 LYS A CA 1
ATOM 734 C C . LYS A 1 95 ? -8.582 7.302 0.411 1.00 56.44 95 LYS A C 1
ATOM 736 O O . LYS A 1 95 ? -9.646 7.275 1.020 1.00 56.44 95 LYS A O 1
ATOM 741 N N . VAL A 1 96 ? -8.505 7.527 -0.901 1.00 56.72 96 VAL A N 1
ATOM 742 C CA . VAL A 1 96 ? -9.667 7.813 -1.750 1.00 56.72 96 VAL A CA 1
ATOM 743 C C . VAL A 1 96 ? -10.370 6.523 -2.190 1.00 56.72 96 VAL A C 1
ATOM 745 O O . VAL A 1 96 ? -11.597 6.475 -2.199 1.00 56.72 96 VAL A O 1
ATOM 748 N N . ASN A 1 97 ? -9.610 5.470 -2.516 1.00 54.75 97 ASN A N 1
ATOM 749 C CA . ASN A 1 97 ? -10.152 4.230 -3.094 1.00 54.75 97 ASN A CA 1
ATOM 750 C C . ASN A 1 97 ? -10.397 3.115 -2.074 1.00 54.75 97 ASN A C 1
ATOM 752 O O . ASN A 1 97 ? -11.353 2.348 -2.199 1.00 54.75 97 ASN A O 1
ATOM 756 N N . VAL A 1 98 ? -9.574 3.045 -1.033 1.00 53.47 98 VAL A N 1
ATOM 757 C CA . VAL A 1 98 ? -9.882 2.296 0.183 1.00 53.47 98 VAL A CA 1
ATOM 758 C C . VAL A 1 98 ? -10.450 3.341 1.113 1.00 53.47 98 VAL A C 1
ATOM 760 O O . VAL A 1 98 ? -9.712 3.922 1.905 1.00 53.47 98 VAL A O 1
ATOM 763 N N . GLY A 1 99 ? -11.727 3.669 0.888 1.00 44.84 99 GLY A N 1
ATOM 764 C CA . GLY A 1 99 ? -12.413 4.730 1.609 1.00 44.84 99 GLY A CA 1
ATOM 765 C C . GLY A 1 99 ? -12.011 4.689 3.069 1.00 44.84 99 GLY A C 1
ATOM 766 O O . GLY A 1 99 ? -12.042 3.619 3.673 1.00 44.84 99 GLY A O 1
ATOM 767 N N . GLU A 1 100 ? -11.545 5.834 3.554 1.00 46.66 100 GLU A N 1
ATOM 768 C CA . GLU A 1 100 ? -11.157 6.075 4.929 1.00 46.66 100 GLU A CA 1
ATOM 769 C C . GLU A 1 100 ? -11.987 5.232 5.923 1.00 46.66 100 GLU A C 1
ATOM 771 O O . GLU A 1 100 ? -12.986 5.689 6.470 1.00 46.66 100 GLU A O 1
ATOM 776 N N . GLU A 1 101 ? -11.497 4.045 6.293 1.00 49.22 101 GLU A N 1
ATOM 777 C CA . GLU A 1 101 ? -11.587 3.568 7.675 1.00 49.22 101 GLU A CA 1
ATOM 778 C C . GLU A 1 101 ? -10.547 4.340 8.512 1.00 49.22 101 GLU A C 1
ATOM 780 O O . GLU A 1 101 ? -9.851 3.801 9.375 1.00 49.22 101 GLU A O 1
ATOM 785 N N . GLU A 1 102 ? -10.406 5.643 8.249 1.00 52.12 102 GLU A N 1
ATOM 786 C CA . GLU A 1 102 ? -9.670 6.566 9.091 1.00 52.12 102 GLU A CA 1
ATOM 787 C C . GLU A 1 102 ? -10.534 6.805 10.316 1.00 52.12 102 GLU A C 1
ATOM 789 O O . GLU A 1 102 ? -11.283 7.769 10.384 1.00 52.12 102 GLU A O 1
ATOM 794 N N . ASN A 1 103 ? -10.426 5.882 11.274 1.00 52.50 103 ASN A N 1
ATOM 795 C CA . ASN A 1 103 ? -10.995 5.972 12.610 1.00 52.50 103 ASN A CA 1
ATOM 796 C C . ASN A 1 103 ? -12.432 6.474 12.580 1.00 52.50 103 ASN A C 1
ATOM 798 O O . ASN A 1 103 ? -12.625 7.678 12.762 1.00 52.50 103 ASN A O 1
ATOM 802 N N . ASP A 1 104 ? -13.407 5.564 12.428 1.00 60.09 104 ASP A N 1
ATOM 803 C CA . ASP A 1 104 ? -14.821 5.852 12.680 1.00 60.09 104 ASP A CA 1
ATOM 804 C C . ASP A 1 104 ? -14.902 6.972 13.727 1.00 60.09 104 ASP A C 1
ATOM 806 O O . ASP A 1 104 ? -14.514 6.742 14.882 1.00 60.09 104 ASP A O 1
ATOM 810 N N . PRO A 1 105 ? -15.300 8.211 13.373 1.00 63.25 105 PRO A N 1
ATOM 811 C CA . PRO A 1 105 ? -15.390 9.288 14.359 1.00 63.25 105 PRO A CA 1
ATOM 812 C C . PRO A 1 105 ? -16.297 8.839 15.513 1.00 63.25 105 PRO A C 1
ATOM 814 O O . PRO A 1 105 ? -16.142 9.248 16.663 1.00 63.25 105 PRO A O 1
ATOM 817 N N . LEU A 1 106 ? -17.174 7.881 15.213 1.00 66.12 106 LEU A N 1
ATOM 818 C CA . LEU A 1 106 ? -17.888 7.043 16.148 1.00 66.12 106 LEU A CA 1
ATOM 819 C C . LEU A 1 106 ? -17.000 6.339 17.193 1.00 66.12 106 LEU A C 1
ATOM 821 O O . LEU A 1 106 ? -17.217 6.517 18.389 1.00 66.12 106 LEU A O 1
ATOM 825 N N . LEU A 1 107 ? -15.990 5.578 16.786 1.00 73.31 107 LEU A N 1
ATOM 826 C CA . LEU A 1 107 ? -15.154 4.778 17.677 1.00 73.31 107 LEU A CA 1
ATOM 827 C C . LEU A 1 107 ? -14.147 5.630 18.467 1.00 73.31 107 LEU A C 1
ATOM 829 O O . LEU A 1 107 ? -14.054 5.482 19.684 1.00 73.31 107 LEU A O 1
ATOM 833 N N . ASN A 1 108 ? -13.432 6.554 17.819 1.00 80.00 108 ASN A N 1
ATOM 834 C CA . ASN A 1 108 ? -12.339 7.278 18.487 1.00 80.00 108 ASN A CA 1
ATOM 835 C C . ASN A 1 108 ? -12.792 8.565 19.206 1.00 80.00 108 ASN A C 1
ATOM 837 O O . ASN A 1 108 ? -12.185 8.960 20.198 1.00 80.00 108 ASN A O 1
ATOM 841 N N . PHE A 1 109 ? -13.881 9.204 18.754 1.00 83.75 109 PHE A N 1
ATOM 842 C CA . PHE A 1 109 ? -14.417 10.420 19.383 1.00 83.75 109 PHE A CA 1
ATOM 843 C C . PHE A 1 109 ? -15.750 10.192 20.103 1.00 83.75 109 PHE A C 1
ATOM 845 O O . PHE A 1 109 ? -15.917 10.660 21.230 1.00 83.75 109 PHE A O 1
ATOM 852 N N . ILE A 1 110 ? -16.706 9.471 19.511 1.00 88.12 110 ILE A N 1
ATOM 853 C CA . ILE A 1 110 ? -18.054 9.357 20.096 1.00 88.12 110 ILE A CA 1
ATOM 854 C C . ILE A 1 110 ? -18.080 8.369 21.272 1.00 88.12 110 ILE A C 1
ATOM 856 O O . ILE A 1 110 ? -18.680 8.692 22.298 1.00 88.12 110 ILE A O 1
ATOM 860 N N . ILE A 1 111 ? -17.395 7.220 21.204 1.00 86.50 111 ILE A N 1
ATOM 861 C CA . ILE A 1 111 ? -17.321 6.265 22.331 1.00 86.50 111 ILE A CA 1
ATOM 862 C C . ILE A 1 111 ? -16.795 6.920 23.623 1.00 86.50 111 ILE A C 1
ATOM 864 O O . ILE A 1 111 ? -17.492 6.826 24.640 1.00 86.50 111 ILE A O 1
ATOM 868 N N . PRO A 1 112 ? -15.633 7.609 23.647 1.00 91.12 112 PRO A N 1
ATOM 869 C CA . PRO A 1 112 ? -15.161 8.234 24.882 1.00 91.12 112 PRO A CA 1
ATOM 870 C C . PRO A 1 112 ? -16.104 9.339 25.384 1.00 91.12 112 PRO A C 1
ATOM 872 O O . PRO A 1 112 ? -16.321 9.445 26.593 1.00 91.12 112 PRO A O 1
ATOM 875 N N . VAL A 1 113 ? -16.733 10.114 24.490 1.00 94.50 113 VAL A N 1
ATOM 876 C CA . VAL A 1 113 ? -17.723 11.140 24.868 1.00 94.50 113 VAL A CA 1
ATOM 877 C C . VAL A 1 113 ? -18.959 10.516 25.527 1.00 94.50 113 VAL A C 1
ATOM 879 O O . VAL A 1 113 ? -19.412 11.006 26.564 1.00 94.50 113 VAL A O 1
ATOM 882 N N . LEU A 1 114 ? -19.484 9.413 24.984 1.00 94.31 114 LEU A N 1
ATOM 883 C CA . LEU A 1 114 ? -20.637 8.706 25.551 1.00 94.31 114 LEU A CA 1
ATOM 884 C C . LEU A 1 114 ? -20.332 8.104 26.926 1.00 94.31 114 LEU A C 1
ATOM 886 O O . LEU A 1 114 ? -21.163 8.192 27.831 1.00 94.31 114 LEU A O 1
ATOM 890 N N . ILE A 1 115 ? -19.134 7.543 27.116 1.00 95.94 115 ILE A N 1
ATOM 891 C CA . ILE A 1 115 ? -18.703 7.015 28.418 1.00 95.94 115 ILE A CA 1
ATOM 892 C C . ILE A 1 115 ? -18.689 8.136 29.463 1.00 95.94 115 ILE A C 1
ATOM 894 O O . ILE A 1 115 ? -19.269 7.979 30.539 1.00 95.94 115 ILE A O 1
ATOM 898 N N . ILE A 1 116 ? -18.092 9.288 29.141 1.00 96.94 116 ILE A N 1
ATOM 899 C CA . ILE A 1 116 ? -18.048 10.445 30.048 1.00 96.94 116 ILE A CA 1
ATOM 900 C C . ILE A 1 116 ? -19.466 10.945 30.356 1.00 96.94 116 ILE A C 1
ATOM 902 O O . ILE A 1 116 ? -19.788 11.180 31.522 1.00 96.94 116 ILE A O 1
ATOM 906 N N . ALA A 1 117 ? -20.338 11.053 29.350 1.00 97.19 117 ALA A N 1
ATOM 907 C CA . ALA A 1 117 ? -21.725 11.471 29.543 1.00 97.19 117 ALA A CA 1
ATOM 908 C C . ALA A 1 117 ? -22.486 10.529 30.495 1.00 97.19 117 ALA A C 1
ATOM 910 O O . ALA A 1 117 ? -23.146 10.997 31.424 1.00 97.19 117 ALA A O 1
ATOM 911 N N . CYS A 1 118 ? -22.341 9.211 30.327 1.00 97.44 118 CYS A N 1
ATOM 912 C CA . CYS A 1 118 ? -22.936 8.211 31.215 1.00 97.44 118 CYS A CA 1
ATOM 913 C C . CYS A 1 118 ? -22.400 8.316 32.651 1.00 97.44 118 CYS A C 1
ATOM 915 O O . CYS A 1 118 ? -23.183 8.270 33.602 1.00 97.44 118 CYS A O 1
ATOM 917 N N . LEU A 1 119 ? -21.088 8.505 32.824 1.00 97.31 119 LEU A N 1
ATOM 918 C CA . LEU A 1 119 ? -20.474 8.686 34.143 1.00 97.31 119 LEU A CA 1
ATOM 919 C C . LEU A 1 119 ? -21.001 9.943 34.851 1.00 97.31 119 LEU A C 1
ATOM 921 O O . LEU A 1 119 ? -21.347 9.884 36.033 1.00 97.31 119 LEU A O 1
ATOM 925 N N . LEU A 1 120 ? -21.120 11.061 34.130 1.00 97.44 120 LEU A N 1
ATOM 926 C CA . LEU A 1 120 ? -21.670 12.309 34.667 1.00 97.44 120 LEU A CA 1
ATOM 927 C C . LEU A 1 120 ? -23.156 12.175 35.025 1.00 97.44 120 LEU A C 1
ATOM 929 O O . LEU A 1 120 ? -23.578 12.668 36.072 1.00 97.44 120 LEU A O 1
ATOM 933 N N . LEU A 1 121 ? -23.941 11.472 34.204 1.00 97.31 121 LEU A N 1
ATOM 934 C CA . LEU A 1 121 ? -25.362 11.223 34.454 1.00 97.31 121 LEU A CA 1
ATOM 935 C C . LEU A 1 121 ? -25.552 10.352 35.708 1.00 97.31 121 LEU A C 1
ATOM 937 O O . LEU A 1 121 ? -26.340 10.701 36.587 1.00 97.31 121 LEU A O 1
ATOM 941 N N . LEU A 1 122 ? -24.777 9.274 35.856 1.00 97.44 122 LEU A N 1
ATOM 942 C CA . LEU A 1 122 ? -24.799 8.430 37.056 1.00 97.44 122 LEU A CA 1
ATOM 943 C C . LEU A 1 122 ? -24.380 9.205 38.311 1.00 97.44 122 LEU A C 1
ATOM 945 O O . LEU A 1 122 ? -25.051 9.109 39.341 1.00 97.44 122 LEU A O 1
ATOM 949 N N . ALA A 1 123 ? -23.322 10.016 38.228 1.00 97.25 123 ALA A N 1
ATOM 950 C CA . ALA A 1 123 ? -22.895 10.874 39.330 1.00 97.25 123 ALA A CA 1
ATOM 951 C C . ALA A 1 123 ? -23.990 11.880 39.723 1.00 97.25 123 ALA A C 1
ATOM 953 O O . ALA A 1 123 ? -24.262 12.057 40.912 1.00 97.25 123 ALA A O 1
ATOM 954 N N . ALA A 1 124 ? -24.668 12.482 38.740 1.00 96.31 124 ALA A N 1
ATOM 955 C CA . ALA A 1 124 ? -25.794 13.380 38.971 1.00 96.31 124 ALA A CA 1
ATOM 956 C C . ALA A 1 124 ? -26.984 12.655 39.614 1.00 96.31 124 ALA A C 1
ATOM 958 O O . ALA A 1 124 ? -27.551 13.178 40.569 1.00 96.31 124 ALA A O 1
ATOM 959 N N . ILE A 1 125 ? -27.331 11.438 39.175 1.00 96.50 125 ILE A N 1
ATOM 960 C CA . ILE A 1 125 ? -28.387 10.629 39.808 1.00 96.50 125 ILE A CA 1
ATOM 961 C C . ILE A 1 125 ? -28.024 10.326 41.258 1.00 96.50 125 ILE A C 1
ATOM 963 O O . ILE A 1 125 ? -28.847 10.557 42.140 1.00 96.50 125 ILE A O 1
ATOM 967 N N . ILE A 1 126 ? -26.806 9.854 41.531 1.00 95.81 126 ILE A N 1
ATOM 968 C CA . ILE A 1 126 ? -26.359 9.542 42.895 1.00 95.81 126 ILE A CA 1
ATOM 969 C C . ILE A 1 126 ? -26.392 10.805 43.758 1.00 95.81 126 ILE A C 1
ATOM 971 O O . ILE A 1 126 ? -26.950 10.779 44.856 1.00 95.81 126 ILE A O 1
ATOM 975 N N . ALA A 1 127 ? -25.874 11.928 43.258 1.00 95.25 127 ALA A N 1
ATOM 976 C CA . ALA A 1 127 ? -25.928 13.211 43.949 1.00 95.25 127 ALA A CA 1
ATOM 977 C C . ALA A 1 127 ? -27.377 13.651 44.207 1.00 95.25 127 ALA A C 1
ATOM 979 O O . ALA A 1 127 ? -27.711 14.013 45.334 1.00 95.25 127 ALA A O 1
ATOM 980 N N . CYS A 1 128 ? -28.268 13.547 43.219 1.00 94.00 128 CYS A N 1
ATOM 981 C CA . CYS A 1 128 ? -29.694 13.829 43.365 1.00 94.00 128 CYS A CA 1
ATOM 982 C C . CYS A 1 128 ? -30.359 12.893 44.378 1.00 94.00 128 CYS A C 1
ATOM 984 O O . CYS A 1 128 ? -31.145 13.362 45.196 1.00 94.00 128 CYS A O 1
ATOM 986 N N . CYS A 1 129 ? -30.043 11.599 44.377 1.00 92.00 129 CYS A N 1
ATOM 987 C CA . CYS A 1 129 ? -30.557 10.623 45.332 1.00 92.00 129 CYS A CA 1
ATOM 988 C C . CYS A 1 129 ? -30.066 10.915 46.747 1.00 92.00 129 CYS A C 1
ATOM 990 O O . CYS A 1 129 ? -30.871 10.873 47.669 1.00 92.00 129 CYS A O 1
ATOM 992 N N . LEU A 1 130 ? -28.790 11.248 46.945 1.00 87.62 130 LEU A N 1
ATOM 993 C CA . LEU A 1 130 ? -28.243 11.606 48.256 1.00 87.62 130 LEU A CA 1
ATOM 994 C C . LEU A 1 130 ? -28.770 12.961 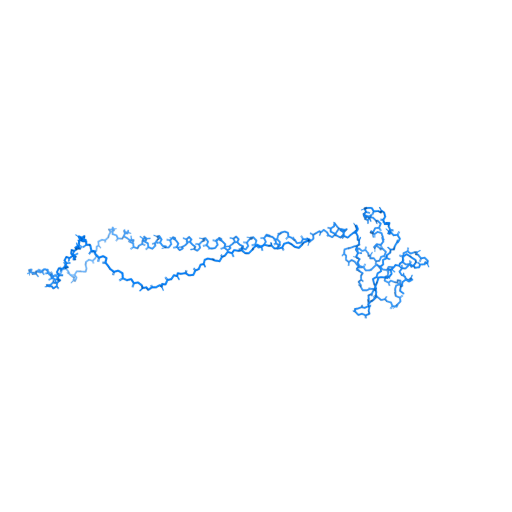48.739 1.00 87.62 130 LEU A C 1
ATOM 996 O O . LEU A 1 130 ? -29.071 13.112 49.920 1.00 87.62 130 LEU A O 1
ATOM 1000 N N . PHE A 1 131 ? -28.947 13.932 47.843 1.00 86.44 131 PHE A N 1
ATOM 1001 C CA . PHE A 1 131 ? -29.493 15.247 48.178 1.00 86.44 131 PHE A CA 1
ATOM 1002 C C . PHE A 1 131 ? -30.992 15.176 48.479 1.00 86.44 131 PHE A C 1
ATOM 1004 O O . PHE A 1 131 ? -31.457 15.772 49.453 1.00 86.44 131 PHE A O 1
ATOM 1011 N N . ARG A 1 132 ? -31.744 14.383 47.705 1.00 84.50 132 ARG A N 1
ATOM 1012 C CA . ARG A 1 132 ? -33.140 14.053 48.005 1.00 84.50 132 ARG A CA 1
ATOM 1013 C C . ARG A 1 132 ? -33.223 13.243 49.285 1.00 84.50 132 ARG A C 1
ATOM 1015 O O . ARG A 1 132 ? -33.952 13.665 50.157 1.00 84.50 132 ARG A O 1
ATOM 1022 N N . ARG A 1 133 ? -32.428 12.193 49.497 1.00 78.94 133 ARG A N 1
ATOM 1023 C CA . ARG A 1 133 ? -32.384 11.461 50.779 1.00 78.94 133 ARG A CA 1
ATOM 1024 C C . ARG A 1 133 ? -32.017 12.359 51.955 1.00 78.94 133 ARG A C 1
ATOM 1026 O O . ARG A 1 133 ? -32.569 12.187 53.027 1.00 78.94 133 ARG A O 1
ATOM 1033 N N . ARG A 1 134 ? -31.153 13.357 51.773 1.00 74.62 134 ARG A N 1
ATOM 1034 C CA . ARG A 1 134 ? -30.836 14.345 52.814 1.00 74.62 134 ARG A CA 1
ATOM 1035 C C . ARG A 1 134 ? -32.000 15.303 53.095 1.00 74.62 134 ARG A C 1
ATOM 1037 O O . ARG A 1 134 ? -32.143 15.758 54.225 1.00 74.62 134 ARG A O 1
ATOM 1044 N N . LYS A 1 135 ? -32.821 15.617 52.088 1.00 66.50 135 LYS A N 1
ATOM 1045 C CA . LYS A 1 135 ? -34.028 16.453 52.226 1.00 66.50 135 LYS A CA 1
ATOM 1046 C C . LYS A 1 135 ? -35.249 15.654 52.728 1.00 66.50 135 LYS A C 1
ATOM 1048 O O . LYS A 1 135 ? -35.986 16.171 53.553 1.00 66.50 135 LYS A O 1
ATOM 1053 N N . TYR A 1 136 ? -35.408 14.400 52.303 1.00 57.81 136 TYR A N 1
ATOM 1054 C CA . TYR A 1 136 ? -36.432 13.430 52.726 1.00 57.81 136 TYR A CA 1
ATOM 1055 C C . TYR A 1 136 ? -36.085 12.746 54.057 1.00 57.81 136 TYR A C 1
ATOM 1057 O O . TYR A 1 136 ? -36.963 12.344 54.799 1.00 57.81 136 TYR A O 1
ATOM 1065 N N . GLY A 1 137 ? -34.819 12.729 54.476 1.00 57.44 137 GLY A N 1
ATOM 1066 C CA . GLY A 1 137 ? -34.426 12.390 55.851 1.00 57.44 137 GLY A CA 1
ATOM 1067 C C . GLY A 1 137 ? -34.909 13.407 56.895 1.00 57.44 137 GLY A C 1
ATOM 1068 O O . GLY A 1 137 ? -34.536 13.312 58.061 1.00 57.44 137 GLY A O 1
ATOM 1069 N N . LYS A 1 138 ? -35.703 14.402 56.477 1.00 53.44 138 LYS A N 1
ATOM 1070 C CA . LYS A 1 138 ? -36.385 15.368 57.340 1.00 53.44 138 LYS A CA 1
ATOM 1071 C C . LYS A 1 138 ? -37.903 15.472 57.121 1.00 53.44 138 LYS A C 1
ATOM 1073 O O . LYS A 1 138 ? -38.507 16.339 57.739 1.00 53.44 138 LYS A O 1
ATOM 1078 N N . MET A 1 139 ? -38.500 14.613 56.291 1.00 60.62 139 MET A N 1
ATOM 1079 C CA . MET A 1 139 ? -39.949 14.390 56.124 1.00 60.62 139 MET A CA 1
ATOM 1080 C C . MET A 1 139 ? -40.061 12.978 55.517 1.00 60.62 139 MET A C 1
ATOM 1082 O O . MET A 1 139 ? -39.637 12.787 54.383 1.00 60.62 139 MET A O 1
ATOM 1086 N N . ASP A 1 140 ? -40.492 11.920 56.190 1.00 55.28 140 ASP A N 1
ATOM 1087 C CA . ASP A 1 140 ? -41.827 11.752 56.749 1.00 55.28 140 ASP A CA 1
ATOM 1088 C C . ASP A 1 140 ? -41.905 10.296 57.264 1.00 55.28 140 ASP A C 1
ATOM 1090 O O . ASP A 1 140 ? -41.727 9.349 56.499 1.00 55.28 140 ASP A O 1
ATOM 1094 N N . MET A 1 141 ? -42.061 10.130 58.576 1.00 48.47 141 MET A N 1
ATOM 1095 C CA . MET A 1 141 ? -42.576 8.912 59.214 1.00 48.47 141 MET A CA 1
ATOM 1096 C C . MET A 1 141 ? -43.638 9.381 60.200 1.00 48.47 141 MET A C 1
ATOM 1098 O O . MET A 1 141 ? -43.543 9.189 61.413 1.00 48.47 141 MET A O 1
ATOM 1102 N N . THR A 1 142 ? -44.612 10.111 59.678 1.00 53.88 142 THR A N 1
ATOM 1103 C CA . THR A 1 142 ? -45.848 10.384 60.391 1.00 53.88 142 THR A CA 1
ATOM 1104 C C . THR A 1 142 ? -46.971 10.159 59.400 1.00 53.88 142 THR A C 1
ATOM 1106 O O . THR A 1 142 ? -47.679 11.080 59.007 1.00 53.88 142 THR A O 1
ATOM 1109 N N . ASP A 1 143 ? -47.143 8.891 59.017 1.00 50.56 143 ASP A N 1
ATOM 1110 C CA . ASP A 1 143 ? -48.421 8.419 58.492 1.00 50.56 143 ASP A CA 1
ATOM 1111 C C . ASP A 1 143 ? -49.418 8.339 59.661 1.00 50.56 143 ASP A C 1
ATOM 1113 O O . ASP A 1 143 ? -49.888 7.284 60.080 1.00 50.56 143 ASP A O 1
ATOM 1117 N N . ASP A 1 144 ? -49.689 9.511 60.235 1.00 54.75 144 ASP A N 1
ATOM 1118 C CA . ASP A 1 144 ? -50.932 9.822 60.913 1.00 54.75 144 ASP A CA 1
ATOM 1119 C C . ASP A 1 144 ? -51.950 10.129 59.814 1.00 54.75 144 ASP A C 1
ATOM 1121 O O . ASP A 1 144 ? -52.367 11.270 59.602 1.00 54.75 144 ASP A O 1
ATOM 1125 N N . SER A 1 145 ? -52.357 9.101 59.074 1.00 54.72 145 SER A N 1
ATOM 1126 C CA . SER A 1 145 ? -53.576 9.190 58.289 1.00 54.72 145 SER A CA 1
ATOM 1127 C C . SER A 1 145 ? -54.410 7.913 58.400 1.00 54.72 145 SER A C 1
ATOM 1129 O O . SER A 1 145 ? -54.366 6.973 57.619 1.00 54.72 145 SER A O 1
ATOM 1131 N N . THR A 1 146 ? -55.294 7.955 59.400 1.00 54.00 146 THR A N 1
ATOM 1132 C CA . THR A 1 146 ? -56.684 7.543 59.176 1.00 54.00 146 THR A CA 1
ATOM 1133 C C . THR A 1 146 ? -56.957 6.029 59.124 1.00 54.00 146 THR A C 1
ATOM 1135 O O . THR A 1 146 ? -57.659 5.551 58.242 1.00 54.00 146 THR A O 1
ATOM 1138 N N . TYR A 1 147 ? -56.579 5.286 60.173 1.00 46.97 147 TYR A N 1
ATOM 1139 C CA . TYR A 1 147 ? -57.398 4.142 60.637 1.00 46.97 147 TYR A CA 1
ATOM 1140 C C . TYR A 1 147 ? -58.186 4.489 61.909 1.00 46.97 147 TYR A C 1
ATOM 1142 O O . TYR A 1 147 ? -58.410 3.680 62.802 1.00 46.97 147 TYR A O 1
ATOM 1150 N N . VAL A 1 148 ? -58.618 5.746 61.994 1.00 57.84 148 VAL A N 1
ATOM 1151 C CA . VAL A 1 148 ? -59.581 6.224 62.985 1.00 57.84 148 VAL A CA 1
ATOM 1152 C C . VAL A 1 148 ? -60.774 6.766 62.217 1.00 57.84 148 VAL A C 1
ATOM 1154 O O . VAL A 1 148 ? -60.921 7.970 62.025 1.00 57.84 148 VAL A O 1
ATOM 1157 N N . SER A 1 149 ? -61.619 5.863 61.721 1.00 52.34 149 SER A N 1
ATOM 1158 C CA . SER A 1 149 ? -63.026 6.166 61.450 1.00 52.34 149 SER A CA 1
ATOM 1159 C C . SER A 1 149 ? -63.875 4.894 61.370 1.00 52.34 149 SER A C 1
ATOM 1161 O O . SER A 1 149 ? -63.971 4.249 60.335 1.00 52.34 149 SER A O 1
ATOM 1163 N N . LYS A 1 150 ? -64.576 4.653 62.486 1.00 53.28 150 LYS A N 1
ATOM 1164 C CA . LYS A 1 150 ? -65.911 4.035 62.602 1.00 53.28 150 LYS A CA 1
ATOM 1165 C C . LYS A 1 150 ? -66.041 2.522 62.376 1.00 53.28 150 LYS A C 1
ATOM 1167 O O . LYS A 1 150 ? -66.624 2.059 61.406 1.00 53.28 150 LYS A O 1
ATOM 1172 N N . GLY A 1 151 ? -65.685 1.787 63.424 1.00 49.28 151 GLY A N 1
ATOM 1173 C CA . GLY A 1 151 ? -66.285 0.512 63.811 1.00 49.28 151 GLY A CA 1
ATOM 1174 C C . GLY A 1 151 ? -65.957 0.292 65.286 1.00 49.28 151 GLY A C 1
ATOM 1175 O O . GLY A 1 151 ? -64.788 0.247 65.630 1.00 49.28 151 GLY A O 1
ATOM 1176 N N . ILE A 1 152 ? -66.978 0.310 66.139 1.00 54.75 152 ILE A N 1
ATOM 1177 C CA . ILE A 1 152 ? -66.968 0.248 67.615 1.00 54.75 152 ILE A CA 1
ATOM 1178 C C . ILE A 1 152 ? -65.743 -0.500 68.197 1.00 54.75 152 ILE A C 1
ATOM 1180 O O . ILE A 1 152 ? -65.527 -1.651 67.818 1.00 54.75 152 ILE A O 1
ATOM 1184 N N . PRO A 1 153 ? -64.961 0.089 69.129 1.00 53.16 153 PRO A N 1
ATOM 1185 C CA . PRO A 1 153 ? -63.901 -0.654 69.798 1.00 53.16 153 PRO A CA 1
ATOM 1186 C C . PRO A 1 153 ? -64.529 -1.752 70.660 1.00 53.16 153 PRO A C 1
ATOM 1188 O O . PRO A 1 153 ? -65.377 -1.483 71.512 1.00 53.16 153 PRO A O 1
ATOM 1191 N N . ILE A 1 154 ? -64.121 -2.997 70.417 1.00 59.62 154 ILE A N 1
ATOM 1192 C CA . ILE A 1 154 ? -64.445 -4.134 71.276 1.00 59.62 154 ILE A CA 1
ATOM 1193 C C . ILE A 1 154 ? -63.665 -3.924 72.573 1.00 59.62 154 ILE A C 1
ATOM 1195 O O . ILE A 1 154 ? -62.488 -4.254 72.673 1.00 59.62 154 ILE A O 1
ATOM 1199 N N . ILE A 1 155 ? -64.323 -3.302 73.544 1.00 54.28 155 ILE A N 1
ATOM 1200 C CA . ILE A 1 155 ? -63.917 -3.340 74.942 1.00 54.28 155 ILE A CA 1
ATOM 1201 C C . ILE A 1 155 ? -64.183 -4.780 75.369 1.00 54.28 155 ILE A C 1
ATOM 1203 O O . ILE A 1 155 ? -65.331 -5.231 75.342 1.00 54.28 155 ILE A O 1
ATOM 1207 N N . PHE A 1 156 ? -63.132 -5.539 75.678 1.00 49.72 156 PHE A N 1
ATOM 1208 C CA . PHE A 1 156 ? -63.319 -6.829 76.325 1.00 49.72 156 PHE A CA 1
ATOM 1209 C C . PHE A 1 156 ? -64.067 -6.551 77.627 1.00 49.72 156 PHE A C 1
ATOM 1211 O O . PHE A 1 156 ? -63.600 -5.769 78.450 1.00 49.72 156 PHE A O 1
ATOM 1218 N N . ALA A 1 157 ? -65.237 -7.165 77.804 1.00 53.72 157 ALA A N 1
ATOM 1219 C CA . ALA A 1 157 ? -66.031 -7.036 79.026 1.00 53.72 157 ALA A CA 1
ATOM 1220 C C . ALA A 1 157 ? -65.249 -7.450 80.293 1.00 53.72 157 ALA A C 1
ATOM 1222 O O . ALA A 1 157 ? -65.705 -7.200 81.395 1.00 53.72 157 ALA A O 1
ATOM 1223 N N . GLU A 1 158 ? -64.063 -8.041 80.127 1.00 56.91 158 GLU A N 1
ATOM 1224 C CA . GLU A 1 158 ? -63.119 -8.398 81.183 1.00 56.91 158 GLU A CA 1
ATOM 1225 C C . GLU A 1 158 ? -62.331 -7.205 81.771 1.00 56.91 158 GLU A C 1
ATOM 1227 O O . GLU A 1 158 ? -61.844 -7.330 82.886 1.00 56.91 158 GLU A O 1
ATOM 1232 N N . GLU A 1 159 ? -62.235 -6.041 81.104 1.00 55.66 159 GLU A N 1
ATOM 1233 C CA . GLU A 1 159 ? -61.617 -4.829 81.701 1.00 55.66 159 GLU A CA 1
ATOM 1234 C C . GLU A 1 159 ? -62.630 -3.798 82.247 1.00 55.66 159 GLU A C 1
ATOM 1236 O O . GLU A 1 159 ? -62.226 -2.805 82.850 1.00 55.66 159 GLU A O 1
ATOM 1241 N N . LEU A 1 160 ? -63.943 -3.983 82.046 1.00 56.19 160 LEU A N 1
ATOM 1242 C CA . LEU A 1 160 ? -64.949 -2.940 82.329 1.00 56.19 160 LEU A CA 1
ATOM 1243 C C . LEU A 1 160 ? -65.589 -3.013 83.734 1.00 56.19 160 LEU A C 1
ATOM 1245 O O . LEU A 1 160 ? -66.444 -2.184 84.038 1.00 56.19 160 LEU A O 1
ATOM 1249 N N . ASP A 1 161 ? -65.188 -3.951 84.596 1.00 55.78 161 ASP A N 1
ATOM 1250 C CA . ASP A 1 161 ? -65.844 -4.168 85.901 1.00 55.78 161 ASP A CA 1
ATOM 1251 C C . ASP A 1 161 ? -65.152 -3.528 87.125 1.00 55.78 161 ASP A C 1
ATOM 1253 O O . ASP A 1 161 ? -65.702 -3.597 88.222 1.00 55.78 161 ASP A O 1
ATOM 1257 N N . ASP A 1 162 ? -64.021 -2.826 86.985 1.00 56.84 162 ASP A N 1
ATOM 1258 C CA . ASP A 1 162 ? -63.343 -2.199 88.137 1.00 56.84 162 ASP A CA 1
ATOM 1259 C C . ASP A 1 162 ? -63.536 -0.671 88.190 1.00 56.84 162 ASP A C 1
ATOM 1261 O O . ASP A 1 162 ? -62.728 0.135 87.721 1.00 56.84 162 ASP A O 1
ATOM 1265 N N . LEU A 1 163 ? -64.635 -0.260 88.822 1.00 50.41 163 LEU A N 1
ATOM 1266 C CA . LEU A 1 163 ? -64.886 1.102 89.303 1.00 50.41 163 LEU A CA 1
ATOM 1267 C C . LEU A 1 163 ? -64.796 1.108 90.848 1.00 50.41 163 LEU A C 1
ATOM 1269 O O . LEU A 1 163 ? -65.163 0.120 91.476 1.00 50.41 163 LEU A O 1
ATOM 1273 N N . PRO A 1 164 ? -64.616 2.264 91.507 1.00 47.19 164 PRO A N 1
ATOM 1274 C CA . PRO A 1 164 ? -63.444 3.129 91.603 1.00 47.19 164 PRO A CA 1
ATOM 1275 C C . PRO A 1 164 ? -62.883 3.159 93.045 1.00 47.19 164 PRO A C 1
ATOM 1277 O O . PRO A 1 164 ? -63.633 3.014 94.006 1.00 47.19 164 PRO A O 1
ATOM 1280 N N . ASP A 1 165 ? -61.609 3.519 93.231 1.00 41.84 165 ASP A N 1
ATOM 1281 C CA . ASP A 1 165 ? -61.240 4.236 94.455 1.00 41.84 165 ASP A CA 1
ATOM 1282 C C . ASP A 1 165 ? -60.121 5.258 94.238 1.00 41.84 165 ASP A C 1
ATOM 1284 O O . ASP A 1 165 ? -59.244 5.135 93.385 1.00 41.84 165 ASP A O 1
ATOM 1288 N N . SER A 1 166 ? -60.253 6.352 94.970 1.00 43.28 166 SER A N 1
ATOM 1289 C CA . SER A 1 166 ? -59.699 7.673 94.674 1.00 43.28 166 SER A CA 1
ATOM 1290 C C . SER A 1 166 ? -58.333 7.946 95.357 1.00 43.28 166 SER A C 1
ATOM 1292 O O . SER A 1 166 ? -57.710 7.056 95.929 1.00 43.28 166 SER A O 1
ATOM 1294 N N . PRO A 1 167 ? -57.829 9.192 95.335 1.00 49.25 167 PRO A N 1
ATOM 1295 C CA . PRO A 1 167 ? -56.730 9.725 94.524 1.00 49.25 167 PRO A CA 1
ATOM 1296 C C . PRO A 1 167 ? -55.393 9.831 95.296 1.00 49.25 167 PRO A C 1
ATOM 1298 O O . PRO A 1 167 ? -55.418 9.891 96.522 1.00 49.25 167 PRO A O 1
ATOM 1301 N N . LYS A 1 168 ? -54.235 9.983 94.618 1.00 41.12 168 LYS A N 1
ATOM 1302 C CA . LYS A 1 168 ? -53.064 10.761 95.117 1.00 41.12 168 LYS A CA 1
ATOM 1303 C C . LYS A 1 168 ? -51.897 10.848 94.111 1.00 41.12 168 LYS A C 1
ATOM 1305 O O . LYS A 1 168 ? -51.242 9.865 93.801 1.00 41.12 168 LYS A O 1
ATOM 1310 N N . THR A 1 169 ? -51.578 12.098 93.764 1.00 51.78 169 THR A N 1
ATOM 1311 C CA . THR A 1 169 ? -50.251 12.675 93.452 1.00 51.78 169 THR A CA 1
ATOM 1312 C C . THR A 1 169 ? -49.525 12.319 92.139 1.00 51.78 169 THR A C 1
ATOM 1314 O O . THR A 1 169 ? -49.205 11.158 91.909 1.00 51.78 169 THR A O 1
ATOM 1317 N N . PRO A 1 170 ? -49.137 13.327 91.323 1.00 48.22 170 PRO A N 1
ATOM 1318 C CA . PRO A 1 170 ? -48.207 13.130 90.214 1.00 48.22 170 PRO A CA 1
ATOM 1319 C C . PRO A 1 170 ? -46.783 12.883 90.738 1.00 48.22 170 PRO A C 1
ATOM 1321 O O . PRO A 1 170 ? -46.295 13.609 91.609 1.00 48.22 170 PRO A O 1
ATOM 1324 N N . ILE A 1 171 ? -46.089 11.886 90.180 1.00 54.50 171 ILE A N 1
ATOM 1325 C CA . ILE A 1 171 ? -44.646 11.693 90.378 1.00 54.50 171 ILE A CA 1
ATOM 1326 C C . ILE A 1 171 ? -43.908 12.792 89.599 1.00 54.50 171 ILE A C 1
ATOM 1328 O O . ILE A 1 171 ? -43.529 12.650 88.443 1.00 54.50 171 ILE A O 1
ATOM 1332 N N . ILE A 1 172 ? -43.739 13.936 90.257 1.00 54.56 172 ILE A N 1
ATOM 1333 C CA . ILE A 1 172 ? -42.690 14.912 89.961 1.00 54.56 172 ILE A CA 1
ATOM 1334 C C . ILE A 1 172 ? -41.422 14.390 90.642 1.00 54.56 172 ILE A C 1
ATOM 1336 O O . ILE A 1 172 ? -41.364 14.274 91.870 1.00 54.56 172 ILE A O 1
ATOM 1340 N N . MET A 1 173 ? -40.419 14.021 89.841 1.00 48.47 173 MET A N 1
ATOM 1341 C CA . MET A 1 173 ? -39.105 13.597 90.329 1.00 48.47 173 MET A CA 1
ATOM 1342 C C . MET A 1 173 ? -38.480 14.721 91.167 1.00 48.47 173 MET A C 1
ATOM 1344 O O . 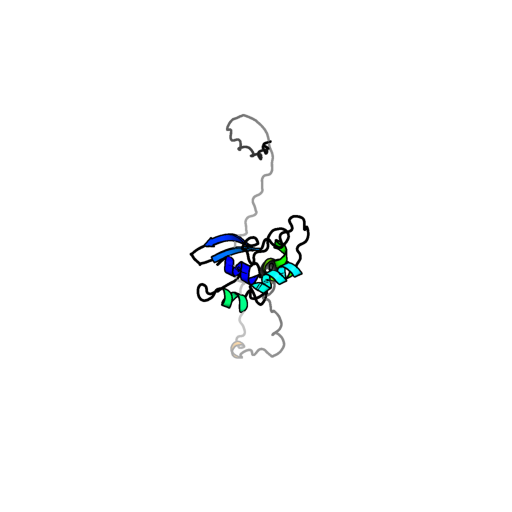MET A 1 173 ? -38.198 15.806 90.672 1.00 48.47 173 MET A O 1
ATOM 1348 N N . LYS A 1 174 ? -38.256 14.464 92.460 1.00 57.38 174 LYS A N 1
ATOM 1349 C CA . LYS A 1 174 ? -37.842 15.462 93.464 1.00 57.38 174 LYS A CA 1
ATOM 1350 C C . LYS A 1 174 ? -36.378 15.928 93.370 1.00 57.38 174 LYS A C 1
ATOM 1352 O O . LYS A 1 174 ? -35.894 16.523 94.324 1.00 57.38 174 LYS A O 1
ATOM 1357 N N . ASN A 1 175 ? -35.662 15.672 92.272 1.00 58.94 175 ASN A N 1
ATOM 1358 C CA . ASN A 1 175 ? -34.200 15.806 92.262 1.00 58.94 175 ASN A CA 1
ATOM 1359 C C . ASN A 1 175 ? -33.576 16.461 91.020 1.00 58.94 175 ASN A C 1
ATOM 1361 O O . ASN A 1 175 ? -32.379 16.287 90.797 1.00 58.94 175 ASN A O 1
ATOM 1365 N N . GLU A 1 176 ? -34.317 17.249 90.239 1.00 57.94 176 GLU A N 1
ATOM 1366 C CA . GLU A 1 176 ? -33.693 18.014 89.152 1.00 57.94 176 GLU A CA 1
ATOM 1367 C C . GLU A 1 176 ? -33.273 19.414 89.635 1.00 57.94 176 GLU A C 1
ATOM 1369 O O . GLU A 1 176 ? -34.094 20.274 89.955 1.00 57.94 176 GLU A O 1
ATOM 1374 N N . LYS A 1 177 ? -31.957 19.619 89.770 1.00 59.66 177 LYS A N 1
ATOM 1375 C CA . LYS A 1 177 ? -31.357 20.884 90.209 1.00 59.66 177 LYS A CA 1
ATOM 1376 C C . LYS A 1 177 ? -31.441 21.912 89.066 1.00 59.66 177 LYS A C 1
ATOM 1378 O O . LYS A 1 177 ? -31.019 21.575 87.962 1.00 59.66 177 LYS A O 1
ATOM 1383 N N . PRO A 1 178 ? -31.924 23.151 89.295 1.00 68.00 178 PRO A N 1
ATOM 1384 C CA . PRO A 1 178 ? -32.031 24.150 88.232 1.00 68.00 178 PRO A CA 1
ATOM 1385 C C . PRO A 1 178 ? -30.662 24.452 87.600 1.00 68.00 178 PRO A C 1
ATOM 1387 O O . PRO A 1 178 ? -29.667 24.519 88.333 1.00 68.00 178 PRO A O 1
ATOM 1390 N N . PRO A 1 179 ? -30.581 24.660 86.273 1.00 58.22 179 PRO A N 1
ATOM 1391 C CA . PRO A 1 179 ? -29.328 25.010 85.621 1.00 58.22 179 PRO A CA 1
ATOM 1392 C C . PRO A 1 179 ? -28.833 26.366 86.139 1.00 58.22 179 PRO A C 1
ATOM 1394 O O . PRO A 1 179 ? -29.586 27.337 86.226 1.00 58.22 179 PRO A O 1
ATOM 1397 N N . VAL A 1 180 ? -27.556 26.419 86.517 1.00 62.62 180 VAL A N 1
ATOM 1398 C CA . VAL A 1 180 ? -26.879 27.648 86.952 1.00 62.62 180 VAL A CA 1
ATOM 1399 C C . VAL A 1 180 ? -26.830 28.663 85.801 1.00 62.62 180 VAL A C 1
ATOM 1401 O O . VAL A 1 180 ? -26.604 28.266 84.655 1.00 62.62 180 VAL A O 1
ATOM 1404 N N . PRO A 1 181 ? -27.019 29.967 86.079 1.00 66.94 181 PRO A N 1
ATOM 1405 C CA . PRO A 1 181 ? -26.929 31.003 85.057 1.00 66.94 181 PRO A CA 1
ATOM 1406 C C . PRO A 1 181 ? -25.502 31.097 84.484 1.00 66.94 181 PRO A C 1
ATOM 1408 O O . PRO A 1 181 ? -24.532 30.821 85.197 1.00 66.94 181 PRO A O 1
ATOM 1411 N N . PRO A 1 182 ? -25.354 31.493 83.206 1.00 58.84 182 PRO A N 1
ATOM 1412 C CA . PRO A 1 182 ? -24.050 31.602 82.564 1.00 58.84 182 PRO A CA 1
ATOM 1413 C C . PRO A 1 182 ? -23.175 32.662 83.259 1.00 58.84 182 PRO A C 1
ATOM 1415 O O . PRO A 1 182 ? -23.698 33.682 83.720 1.00 58.84 182 PRO A O 1
ATOM 1418 N N . PRO A 1 183 ? -21.845 32.456 83.337 1.00 58.09 183 PRO A N 1
ATOM 1419 C CA . PRO A 1 183 ? -20.942 33.424 83.945 1.00 58.09 183 PRO A CA 1
ATOM 1420 C C . PRO A 1 183 ? -20.984 34.760 83.194 1.00 58.09 183 PRO A C 1
ATOM 1422 O O . PRO A 1 183 ? -20.988 34.808 81.963 1.00 58.09 183 PRO A O 1
ATOM 1425 N N . GLN A 1 184 ? -21.006 35.857 83.951 1.00 51.62 184 GLN A N 1
ATOM 1426 C CA . GLN A 1 184 ? -20.940 37.200 83.389 1.00 51.62 184 GLN A CA 1
ATOM 1427 C C . GLN A 1 184 ? -19.521 37.491 82.893 1.00 51.62 184 GLN A C 1
ATOM 1429 O O . GLN A 1 184 ? -18.554 37.412 83.650 1.00 51.62 184 GLN A O 1
ATOM 1434 N N . TYR A 1 185 ? -19.398 37.855 81.619 1.00 44.53 185 TYR A N 1
ATOM 1435 C CA . TYR A 1 185 ? -18.146 38.336 81.048 1.00 44.53 185 TYR A CA 1
ATOM 1436 C C . TYR A 1 185 ? -17.810 39.716 81.622 1.00 44.53 185 TYR A C 1
ATOM 1438 O O . TYR A 1 185 ? -18.534 40.684 81.383 1.00 44.53 185 TYR A O 1
ATOM 1446 N N . GLN A 1 186 ? -16.681 39.837 82.322 1.00 44.94 186 GLN A N 1
ATOM 1447 C CA . GLN A 1 186 ? -16.095 41.143 82.611 1.00 44.94 186 GLN A CA 1
ATOM 1448 C C . GLN A 1 186 ? -15.510 41.729 81.324 1.00 44.94 186 GLN A C 1
ATOM 1450 O O . GLN A 1 186 ? -14.479 41.294 80.812 1.00 44.94 186 GLN A O 1
ATOM 1455 N N . ARG A 1 187 ? -16.206 42.737 80.798 1.00 47.12 187 ARG A N 1
ATOM 1456 C CA . ARG A 1 187 ? -15.713 43.662 79.781 1.00 47.12 187 ARG A CA 1
ATOM 1457 C C . ARG A 1 187 ? -15.224 44.932 80.482 1.00 47.12 187 ARG A C 1
ATOM 1459 O O . ARG A 1 187 ? -16.028 45.660 81.048 1.00 47.12 187 ARG A O 1
ATOM 1466 N N . GLY A 1 188 ? -13.924 45.195 80.391 1.00 40.06 188 GLY A N 1
ATOM 1467 C CA . GLY A 1 188 ? -13.278 46.468 80.741 1.00 40.06 188 GLY A CA 1
ATOM 1468 C C . GLY A 1 188 ? -11.765 46.253 80.853 1.00 40.06 188 GLY A C 1
ATOM 1469 O O . GLY A 1 188 ? -11.331 45.507 81.717 1.00 40.06 188 GLY A O 1
ATOM 1470 N N . SER A 1 189 ? -10.939 46.590 79.858 1.00 37.09 189 SER A N 1
ATOM 1471 C CA . SER A 1 189 ? -10.497 47.922 79.394 1.00 37.09 189 SER A CA 1
ATOM 1472 C C . SER A 1 189 ? -9.436 48.589 80.295 1.00 37.09 189 SER A C 1
ATOM 1474 O O . SER A 1 189 ? -9.795 49.436 81.103 1.00 37.09 189 SER A O 1
ATOM 1476 N N . SER A 1 190 ? -8.161 48.233 80.032 1.00 39.25 190 SER A N 1
ATOM 1477 C CA . SER A 1 190 ? -6.936 49.083 79.950 1.00 39.25 190 SER A CA 1
ATOM 1478 C C . SER A 1 190 ? -6.490 49.886 81.203 1.00 39.25 190 SER A C 1
ATOM 1480 O O . SER A 1 190 ? -7.290 50.015 82.119 1.00 39.25 190 SER A O 1
ATOM 1482 N N . PRO A 1 191 ? -5.272 50.496 81.293 1.00 44.47 191 PRO A N 1
ATOM 1483 C CA . PRO A 1 191 ? -4.171 50.637 80.319 1.00 44.47 191 PRO A CA 1
ATOM 1484 C C . PRO A 1 191 ? -2.722 50.457 80.883 1.00 44.47 191 PRO A C 1
ATOM 1486 O O . PRO A 1 191 ? -2.494 50.358 82.081 1.00 44.47 191 PRO A O 1
ATOM 1489 N N . ALA A 1 192 ? -1.752 50.582 79.966 1.00 33.22 192 ALA A N 1
ATOM 1490 C CA . ALA A 1 192 ? -0.393 51.122 80.144 1.00 33.22 192 ALA A CA 1
ATOM 1491 C C . ALA A 1 192 ? 0.789 50.211 80.562 1.00 33.22 192 ALA A C 1
ATOM 1493 O O . ALA A 1 192 ? 0.776 49.527 81.575 1.00 33.22 192 ALA A O 1
ATOM 1494 N N . ALA A 1 193 ? 1.868 50.407 79.786 1.00 37.44 193 ALA A N 1
ATOM 1495 C CA . ALA A 1 193 ? 3.292 50.374 80.150 1.00 37.44 193 ALA A CA 1
ATOM 1496 C C . ALA A 1 193 ? 4.142 49.200 79.616 1.00 37.44 193 ALA A C 1
ATOM 1498 O O . ALA A 1 193 ? 4.492 48.258 80.311 1.00 37.44 193 ALA A O 1
ATOM 1499 N N . SER A 1 194 ? 4.513 49.339 78.339 1.00 34.97 194 SER A N 1
ATOM 1500 C CA . SER A 1 194 ? 5.869 49.169 77.785 1.00 34.97 194 SER A CA 1
ATOM 1501 C C . SER A 1 194 ? 6.982 48.664 78.726 1.00 34.97 194 SER A C 1
ATOM 1503 O O . SER A 1 194 ? 7.403 49.423 79.592 1.00 34.97 194 SER A O 1
ATOM 1505 N N . MET A 1 195 ? 7.593 47.508 78.408 1.00 36.59 195 MET A N 1
ATOM 1506 C CA . MET A 1 195 ? 9.063 47.317 78.386 1.00 36.59 195 MET A CA 1
ATOM 1507 C C . MET A 1 195 ? 9.464 45.991 77.672 1.00 36.59 195 MET A C 1
ATOM 1509 O O . MET A 1 195 ? 9.238 44.910 78.194 1.00 36.59 195 MET A O 1
ATOM 1513 N N . ARG A 1 196 ? 9.999 46.131 76.444 1.00 39.75 196 ARG A N 1
ATOM 1514 C CA . ARG A 1 196 ? 11.005 45.370 75.628 1.00 39.75 196 ARG A CA 1
ATOM 1515 C C . ARG A 1 196 ? 11.693 44.066 76.163 1.00 39.75 196 ARG A C 1
ATOM 1517 O O . ARG A 1 196 ? 11.802 43.927 77.372 1.00 39.75 196 ARG A O 1
ATOM 1524 N N . PRO A 1 197 ? 12.493 43.327 75.333 1.00 47.69 197 PRO A N 1
ATOM 1525 C CA . PRO A 1 197 ? 12.278 42.807 73.961 1.00 47.69 197 PRO A CA 1
ATOM 1526 C C . PRO A 1 197 ? 12.875 41.370 73.723 1.00 47.69 197 PRO A C 1
ATOM 1528 O O . PRO A 1 197 ? 13.480 40.785 74.613 1.00 47.69 197 PRO A O 1
ATOM 1531 N N . ASN A 1 198 ? 12.823 40.911 72.460 1.00 34.31 198 ASN A N 1
ATOM 1532 C CA . ASN A 1 198 ? 13.622 39.861 71.780 1.00 34.31 198 ASN A CA 1
ATOM 1533 C C . ASN A 1 198 ? 13.162 38.389 71.794 1.00 34.31 198 ASN A C 1
ATOM 1535 O O . ASN A 1 198 ? 13.068 37.743 72.831 1.00 34.31 198 ASN A O 1
ATOM 1539 N N . GLY A 1 199 ? 13.001 37.850 70.578 1.00 39.75 199 GLY A N 1
ATOM 1540 C CA . GLY A 1 199 ? 12.759 36.440 70.272 1.00 39.75 199 GLY A CA 1
ATOM 1541 C C . GLY A 1 199 ? 12.282 36.261 68.826 1.00 39.75 199 GLY A C 1
ATOM 1542 O O . GLY A 1 199 ? 11.088 36.114 68.587 1.00 39.75 199 GLY A O 1
ATOM 1543 N N . ASP A 1 200 ? 13.213 36.352 67.875 1.00 36.56 200 ASP A N 1
ATOM 1544 C CA . ASP A 1 200 ? 13.018 36.288 66.421 1.00 36.56 200 ASP A CA 1
ATOM 1545 C C . ASP A 1 200 ? 12.514 34.928 65.920 1.00 36.56 200 ASP A C 1
ATOM 1547 O O . ASP A 1 200 ? 13.264 33.960 65.979 1.00 36.56 200 ASP A O 1
ATOM 1551 N N . HIS A 1 201 ? 11.333 34.863 65.293 1.00 46.00 201 HIS A N 1
ATOM 1552 C CA . HIS A 1 201 ? 11.000 33.830 64.299 1.00 46.00 201 HIS A CA 1
ATOM 1553 C C . HIS A 1 201 ? 10.243 34.469 63.124 1.00 46.00 201 HIS A C 1
ATOM 1555 O O . HIS A 1 201 ? 9.059 34.788 63.216 1.00 46.00 201 HIS A O 1
ATOM 1561 N N . GLN A 1 202 ? 10.956 34.679 62.016 1.00 50.56 202 GLN A N 1
ATOM 1562 C CA . GLN A 1 202 ? 10.431 35.196 60.752 1.00 50.56 202 GLN A CA 1
ATOM 1563 C C . GLN A 1 202 ? 10.122 34.021 59.797 1.00 50.56 202 GLN A C 1
ATOM 1565 O O . GLN A 1 202 ? 10.935 33.099 59.705 1.00 50.56 202 GLN A O 1
ATOM 1570 N N . PRO A 1 203 ? 8.973 34.012 59.094 1.00 52.59 203 PRO A N 1
ATOM 1571 C CA . PRO A 1 203 ? 8.628 32.951 58.145 1.00 52.59 203 PRO A CA 1
ATOM 1572 C C . PRO A 1 203 ? 9.433 33.048 56.828 1.00 52.59 203 PRO A C 1
ATOM 1574 O O . PRO A 1 203 ? 9.800 34.154 56.419 1.00 52.59 203 PRO A O 1
ATOM 1577 N N . PRO A 1 204 ? 9.702 31.914 56.145 1.00 52.72 204 PRO A N 1
ATOM 1578 C CA . PRO A 1 204 ? 10.464 31.880 54.894 1.00 52.72 204 PRO A CA 1
ATOM 1579 C C . PRO A 1 204 ? 9.692 32.462 53.682 1.00 52.72 204 PRO A C 1
ATOM 1581 O O . PRO A 1 204 ? 8.459 32.442 53.672 1.00 52.72 204 PRO A O 1
ATOM 1584 N N . PRO A 1 205 ? 10.409 32.982 52.661 1.00 57.38 205 PRO A N 1
ATOM 1585 C CA . PRO A 1 205 ? 9.850 33.787 51.567 1.00 57.38 205 PRO A CA 1
ATOM 1586 C C . PRO A 1 205 ? 9.234 32.983 50.394 1.00 57.38 205 PRO A C 1
ATOM 1588 O O . PRO A 1 205 ? 9.490 31.786 50.259 1.00 57.38 205 PRO A O 1
ATOM 1591 N N . PRO A 1 206 ? 8.454 33.647 49.508 1.00 48.41 206 PRO A N 1
ATOM 1592 C CA . PRO A 1 206 ? 7.819 33.043 48.331 1.00 48.41 206 PRO A CA 1
ATOM 1593 C C . PRO A 1 206 ? 8.814 32.736 47.199 1.00 48.41 206 PRO A C 1
ATOM 1595 O O . PRO A 1 206 ? 9.747 33.500 46.959 1.00 48.41 206 PRO A O 1
ATOM 1598 N N . ILE A 1 207 ? 8.565 31.654 46.457 1.00 54.50 207 ILE A N 1
ATOM 1599 C CA . ILE A 1 207 ? 9.348 31.229 45.285 1.00 54.50 207 ILE A CA 1
ATOM 1600 C C . ILE A 1 207 ? 8.749 31.858 44.013 1.00 54.50 207 ILE A C 1
ATOM 1602 O O . ILE A 1 207 ? 7.548 31.748 43.770 1.00 54.50 207 ILE A O 1
ATOM 1606 N N . THR A 1 208 ? 9.588 32.510 43.205 1.00 51.16 208 THR A N 1
ATOM 1607 C CA . THR A 1 208 ? 9.264 33.097 41.893 1.00 51.16 208 THR A CA 1
ATOM 1608 C C . THR A 1 208 ? 9.528 32.112 40.738 1.00 51.16 208 THR A C 1
ATOM 1610 O O . THR A 1 208 ? 10.420 31.271 40.849 1.00 51.16 208 THR A O 1
ATOM 1613 N N . PRO A 1 209 ? 8.799 32.203 39.606 1.00 46.28 209 PRO A N 1
ATOM 1614 C CA . PRO A 1 209 ? 9.070 31.404 38.409 1.00 46.28 209 PRO A CA 1
ATOM 1615 C C . PRO A 1 209 ? 10.236 31.976 37.581 1.00 46.28 209 PRO A C 1
ATOM 1617 O O . PRO A 1 209 ? 10.351 33.186 37.387 1.00 46.28 209 PRO A O 1
ATOM 1620 N N . SER A 1 210 ? 11.103 31.085 37.096 1.00 47.56 210 SER A N 1
ATOM 1621 C CA . SER A 1 210 ? 12.304 31.378 36.306 1.00 47.56 210 SER A CA 1
ATOM 1622 C C . SER A 1 210 ? 11.990 31.713 34.844 1.00 47.56 210 SER A C 1
ATOM 1624 O O . SER A 1 210 ? 11.261 30.980 34.176 1.00 47.56 210 SER A O 1
ATOM 1626 N N . ASN A 1 211 ? 12.611 32.785 34.351 1.00 43.44 211 ASN A N 1
ATOM 1627 C CA . ASN A 1 211 ? 12.601 33.224 32.957 1.00 43.44 211 ASN A CA 1
ATOM 1628 C C . ASN A 1 211 ? 13.285 32.224 32.014 1.00 43.44 211 ASN A C 1
ATOM 1630 O O . ASN A 1 211 ? 14.303 31.622 32.355 1.00 43.44 211 ASN A O 1
ATOM 1634 N N . GLY A 1 212 ? 12.725 32.114 30.807 1.00 42.31 212 GLY A N 1
ATOM 1635 C CA . GLY A 1 212 ? 13.285 31.371 29.688 1.00 42.31 212 GLY A CA 1
ATOM 1636 C C . GLY A 1 212 ? 14.547 32.012 29.112 1.00 42.31 212 GLY A C 1
ATOM 1637 O O . GLY A 1 212 ? 14.669 33.234 29.032 1.00 42.31 212 GLY A O 1
ATOM 1638 N N . THR A 1 213 ? 15.456 31.148 28.670 1.00 45.97 213 THR A N 1
ATOM 1639 C CA . THR A 1 213 ? 16.636 31.497 27.882 1.00 45.97 213 THR A CA 1
ATOM 1640 C C . THR A 1 213 ? 16.440 30.935 26.480 1.00 45.97 213 THR A C 1
ATOM 1642 O O . THR A 1 213 ? 16.448 29.722 26.279 1.00 45.97 213 THR A O 1
ATOM 1645 N N . THR A 1 214 ? 16.239 31.832 25.519 1.00 43.75 214 THR A N 1
ATOM 1646 C CA . THR A 1 214 ? 16.259 31.549 24.083 1.00 43.75 214 THR A CA 1
ATOM 1647 C C . THR A 1 214 ? 17.713 31.486 23.622 1.00 43.75 214 THR A C 1
ATOM 1649 O O . THR A 1 214 ? 18.464 32.436 23.831 1.00 43.75 214 THR A O 1
ATOM 1652 N N . HIS A 1 215 ? 18.106 30.379 22.994 1.00 42.91 215 HIS A N 1
ATOM 1653 C CA . HIS A 1 215 ? 19.324 30.284 22.192 1.00 42.91 215 HIS A CA 1
ATOM 1654 C C . HIS A 1 215 ? 18.983 30.627 20.738 1.00 42.91 215 HIS A C 1
ATOM 1656 O O . HIS A 1 215 ? 18.152 29.940 20.149 1.00 42.91 215 HIS A O 1
ATOM 1662 N N . HIS A 1 216 ? 19.626 31.656 20.184 1.00 40.41 216 HIS A N 1
ATOM 1663 C CA . HIS A 1 216 ? 19.988 31.788 18.769 1.00 40.41 216 HIS A CA 1
ATOM 1664 C C . HIS A 1 216 ? 21.100 32.827 18.628 1.00 40.41 216 HIS A C 1
ATOM 1666 O O . HIS A 1 216 ? 20.998 33.881 19.295 1.00 40.41 216 HIS A O 1
#

Radius of gyration: 48.4 Å; chains: 1; bounding box: 87×74×118 Å

InterPro domains:
  IPR008465 Dystroglycan, C-terminal [PF05454] (2-102)
  IPR008465 Dystroglycan, C-terminal [PF05454] (103-192)
  IPR030398 DG-type SEA domain [PS51699] (1-89)

pLDDT: mean 71.59, std 19.67, range [33.22, 97.44]

Foldseek 3Di:
DQCLLCVLVPHNDSPQKAWDDADVVVGDTDIGGNPPPDVPDLADDPVVVVVSLCSQAVDPVQQHGDPSNQVSCPPVDGDDGDDDQDDDNCNCVCCVPVPPPVPPCCHPPVVVVVVVVVVVVVVVVVVVVVVVCVVCVVDDDPPPDDPPDDDDDPPPPVVVPDDDDDDDDDPPPPDDDDDDDDDDDDDDDDDDDDDDDDDDDDDDDDDDDDDDDDDD

Sequence (216 aa):
AVEKIAALYGDDTTDHINVRSTSSSPDQISWTNVSLVDPRSQSCSEDELEDIVQVLVNDNVNMEPNSKAKKAFEPEFVIKTVKVDYLANCADYIKVNVGEEENDPLLNFIIPVLIIACLLLLAAIIACCLFRRRKYGKMDMTDDSTYVSKGIPIIFAEELDDLPDSPKTPIIMKNEKPPVPPPQYQRGSSPAASMRPNGDHQPPPPITPSNGTTHH

Organism: Meganyctiphanes norvegica (NCBI:txid48144)